Protein AF-0000000082580572 (afdb_homodimer)

Structure (mmCIF, N/CA/C/O backbone):
data_AF-0000000082580572-model_v1
#
loop_
_entity.id
_entity.type
_entity.pdbx_description
1 polymer 'DUF1203 domain-containing protein'
#
loop_
_atom_site.group_PDB
_atom_site.id
_atom_site.type_symbol
_atom_site.label_atom_id
_atom_site.label_alt_id
_atom_site.label_comp_id
_atom_site.label_asym_id
_atom_site.label_entity_id
_atom_site.label_seq_id
_atom_site.pdbx_PDB_ins_code
_atom_site.Cartn_x
_atom_site.Cartn_y
_atom_site.Cartn_z
_atom_site.occupancy
_atom_site.B_iso_or_equiv
_atom_site.auth_seq_id
_atom_site.auth_comp_id
_atom_site.auth_asym_id
_atom_site.auth_atom_id
_atom_site.pdbx_PDB_model_num
ATOM 1 N N . MET A 1 1 ? -25.906 -14.633 4.961 1 86.19 1 MET A N 1
ATOM 2 C CA . MET A 1 1 ? -25.609 -13.727 3.852 1 86.19 1 MET A CA 1
ATOM 3 C C . MET A 1 1 ? -24.547 -14.328 2.934 1 86.19 1 MET A C 1
ATOM 5 O O . MET A 1 1 ? -23.609 -14.984 3.4 1 86.19 1 MET A O 1
ATOM 9 N N . ASN A 1 2 ? -24.828 -14.391 1.613 1 96.12 2 ASN A N 1
ATOM 10 C CA . ASN A 1 2 ? -23.906 -14.938 0.618 1 96.12 2 ASN A CA 1
ATOM 11 C C . ASN A 1 2 ? -22.938 -13.891 0.109 1 96.12 2 ASN A C 1
ATOM 13 O O . ASN A 1 2 ? -23.266 -12.703 0.038 1 96.12 2 ASN A O 1
ATOM 17 N N . TYR A 1 3 ? -21.75 -14.32 -0.124 1 98.69 3 TYR A N 1
ATOM 18 C CA . TYR A 1 3 ? -20.734 -13.445 -0.694 1 98.69 3 TYR A CA 1
ATOM 19 C C . TYR A 1 3 ? -19.844 -14.203 -1.682 1 98.69 3 TYR A C 1
ATOM 21 O O . TYR A 1 3 ? -19.812 -15.43 -1.679 1 98.69 3 TYR A O 1
ATOM 29 N N . VAL A 1 4 ? -19.219 -13.477 -2.502 1 98.81 4 VAL A N 1
ATOM 30 C CA . VAL A 1 4 ? -18.281 -14.023 -3.486 1 98.81 4 VAL A CA 1
ATOM 31 C C . VAL A 1 4 ? -16.969 -13.242 -3.441 1 98.81 4 VAL A C 1
ATOM 33 O O . VAL A 1 4 ? -16.984 -12.008 -3.43 1 98.81 4 VAL A O 1
ATOM 36 N N . ILE A 1 5 ? -15.898 -13.922 -3.322 1 98.88 5 ILE A N 1
ATOM 37 C CA . ILE A 1 5 ? -14.555 -13.375 -3.473 1 98.88 5 ILE A CA 1
ATOM 38 C C . ILE A 1 5 ? -1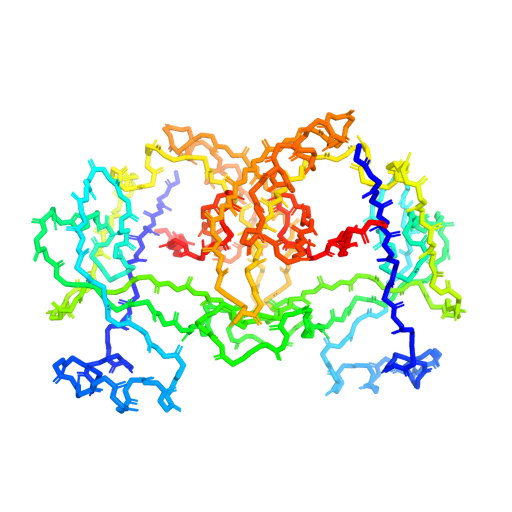3.977 -13.797 -4.824 1 98.88 5 ILE A C 1
ATOM 40 O O . ILE A 1 5 ? -13.938 -14.984 -5.148 1 98.88 5 ILE A O 1
ATOM 44 N N . GLN A 1 6 ? -13.484 -12.836 -5.57 1 98.44 6 GLN A N 1
ATOM 45 C CA . GLN A 1 6 ? -13.086 -13.141 -6.941 1 98.44 6 GLN A CA 1
ATOM 46 C C . GLN A 1 6 ? -11.703 -12.57 -7.25 1 98.44 6 GLN A C 1
ATOM 48 O O . GLN A 1 6 ? -11.375 -11.469 -6.812 1 98.44 6 GLN A O 1
ATOM 53 N N . GLY A 1 7 ? -10.93 -13.359 -8.016 1 98.69 7 GLY A N 1
ATOM 54 C CA . GLY A 1 7 ? -9.703 -12.859 -8.609 1 98.69 7 GLY A CA 1
ATOM 55 C C . GLY A 1 7 ? -9.938 -11.875 -9.734 1 98.69 7 GLY A C 1
ATOM 56 O O . GLY A 1 7 ? -11.062 -11.727 -10.211 1 98.69 7 GLY A O 1
ATOM 57 N N . ILE A 1 8 ? -8.859 -11.211 -10.164 1 98.62 8 ILE A N 1
ATOM 58 C CA . ILE A 1 8 ? -9 -10.195 -11.195 1 98.62 8 ILE A CA 1
ATOM 59 C C . ILE A 1 8 ? -8.859 -10.836 -12.578 1 98.62 8 ILE A C 1
ATOM 61 O O . ILE A 1 8 ? -8.297 -11.922 -12.703 1 98.62 8 ILE A O 1
ATOM 65 N N . ASP A 1 9 ? -9.469 -10.188 -13.57 1 98.25 9 ASP A N 1
ATOM 66 C CA . ASP A 1 9 ? -9.336 -10.57 -14.969 1 98.25 9 ASP A CA 1
ATOM 67 C C . ASP A 1 9 ? -7.891 -10.422 -15.445 1 98.25 9 ASP A C 1
ATOM 69 O O . ASP A 1 9 ? -7.309 -9.336 -15.352 1 98.25 9 ASP A O 1
ATOM 73 N N . PRO A 1 10 ? -7.316 -11.492 -15.953 1 98 10 PRO A N 1
ATOM 74 C CA . PRO A 1 10 ? -5.922 -11.43 -16.406 1 98 10 PRO A CA 1
ATOM 75 C C . PRO A 1 10 ? -5.762 -10.727 -17.75 1 98 10 PRO A C 1
ATOM 77 O O . PRO A 1 10 ? -4.637 -10.438 -18.156 1 98 10 PRO A O 1
ATOM 80 N N . ALA A 1 11 ? -6.746 -10.398 -18.422 1 98 11 ALA A N 1
ATOM 81 C CA . ALA A 1 11 ? -6.684 -9.898 -19.781 1 98 11 ALA A CA 1
ATOM 82 C C . ALA A 1 11 ? -5.73 -8.711 -19.891 1 98 11 ALA A C 1
ATOM 84 O O . ALA A 1 11 ? -4.895 -8.656 -20.797 1 98 11 ALA A O 1
ATOM 85 N N . PRO A 1 12 ? -5.746 -7.789 -18.969 1 97 12 PRO A N 1
ATOM 86 C CA . PRO A 1 12 ? -4.852 -6.637 -19.094 1 97 12 PRO A CA 1
ATOM 87 C C . PRO A 1 12 ? -3.381 -7.008 -18.922 1 97 12 PRO A C 1
ATOM 89 O O . PRO A 1 12 ? -2.498 -6.203 -19.234 1 97 12 PRO A O 1
ATOM 92 N N . PHE A 1 13 ? -3.074 -8.195 -18.469 1 97.5 13 PHE A N 1
ATOM 93 C CA . PHE A 1 13 ? -1.7 -8.531 -18.109 1 97.5 13 PHE A CA 1
ATOM 94 C C . PHE A 1 13 ? -1.109 -9.523 -19.109 1 97.5 13 PHE A C 1
ATOM 96 O O . PHE A 1 13 ? 0.104 -9.734 -19.125 1 97.5 13 PHE A O 1
ATOM 103 N N . ARG A 1 14 ? -1.946 -10.172 -19.875 1 97.12 14 ARG A N 1
ATOM 104 C CA . ARG A 1 14 ? -1.525 -11.273 -20.75 1 97.12 14 ARG A CA 1
ATOM 105 C C . ARG A 1 14 ? -0.365 -10.859 -21.641 1 97.12 14 ARG A C 1
ATOM 107 O O . ARG A 1 14 ? 0.55 -11.648 -21.891 1 97.12 14 ARG A O 1
ATOM 114 N N . HIS A 1 15 ? -0.394 -9.695 -22.141 1 97 15 HIS A N 1
ATOM 115 C CA . HIS A 1 15 ? 0.638 -9.234 -23.062 1 97 15 HIS A CA 1
ATOM 116 C C . HIS A 1 15 ? 1.987 -9.109 -22.359 1 97 15 HIS A C 1
ATOM 118 O O . HIS A 1 15 ? 3.023 -8.992 -23.016 1 97 15 HIS A O 1
ATOM 124 N N . LEU A 1 16 ? 2.021 -9.102 -21.062 1 98 16 LEU A N 1
ATOM 125 C CA . LEU A 1 16 ? 3.262 -8.992 -20.312 1 98 16 LEU A CA 1
ATOM 126 C C . LEU A 1 16 ? 3.885 -10.359 -20.078 1 98 16 LEU A C 1
ATOM 128 O O . LEU A 1 16 ? 5.059 -10.461 -19.703 1 98 16 LEU A O 1
ATOM 132 N N . TYR A 1 17 ? 3.084 -11.398 -20.172 1 97.88 17 TYR A N 1
ATOM 133 C CA . TYR A 1 17 ? 3.619 -12.742 -19.969 1 97.88 17 TYR A CA 1
ATOM 134 C C . TYR A 1 17 ? 4.746 -13.039 -20.953 1 97.88 17 TYR A C 1
ATOM 136 O O . TYR A 1 17 ? 4.566 -12.914 -22.172 1 97.88 17 TYR A O 1
ATOM 144 N N . GLY A 1 18 ? 5.859 -13.398 -20.328 1 97.44 18 GLY A N 1
ATOM 145 C CA . GLY A 1 18 ? 7 -13.773 -21.156 1 97.44 18 GLY A CA 1
ATOM 146 C C . GLY A 1 18 ? 7.672 -12.586 -21.828 1 97.44 18 GLY A C 1
ATOM 147 O O . GLY A 1 18 ? 8.617 -12.758 -22.594 1 97.44 18 GLY A O 1
ATOM 148 N N . ALA A 1 19 ? 7.246 -11.414 -21.594 1 97.94 19 ALA A N 1
ATOM 149 C CA . ALA A 1 19 ? 7.863 -10.234 -22.203 1 97.94 19 ALA A CA 1
ATOM 150 C C . ALA A 1 19 ? 9.297 -10.055 -21.703 1 97.94 19 ALA A C 1
ATOM 152 O O . ALA A 1 19 ? 9.625 -10.461 -20.578 1 97.94 19 ALA A O 1
ATOM 153 N N . PRO A 1 20 ? 10.164 -9.484 -22.5 1 97.56 20 PRO A N 1
ATOM 154 C CA . PRO A 1 20 ? 11.523 -9.195 -22.016 1 97.56 20 PRO A CA 1
ATOM 155 C C . PRO A 1 20 ? 11.539 -8.18 -20.875 1 97.56 20 PRO A C 1
ATOM 157 O O . PRO A 1 20 ? 10.625 -7.355 -20.766 1 97.56 20 PRO A O 1
ATOM 160 N N . ASP A 1 21 ? 12.547 -8.258 -20.125 1 96.06 21 ASP A N 1
ATOM 161 C CA . ASP A 1 21 ? 12.688 -7.406 -18.938 1 96.06 21 ASP A CA 1
ATOM 162 C C . ASP A 1 21 ? 12.617 -5.93 -19.328 1 96.06 21 ASP A C 1
ATOM 164 O O . ASP A 1 21 ? 12.039 -5.121 -18.594 1 96.06 21 ASP A O 1
ATOM 168 N N . ALA A 1 22 ? 13.172 -5.641 -20.438 1 96.56 22 ALA A N 1
ATOM 169 C CA . ALA A 1 22 ? 13.172 -4.246 -20.875 1 96.56 22 ALA A CA 1
ATOM 170 C C . ALA A 1 22 ? 11.75 -3.758 -21.141 1 96.56 22 ALA A C 1
ATOM 172 O O . ALA A 1 22 ? 11.414 -2.613 -20.828 1 96.56 22 ALA A O 1
ATOM 173 N N . ALA A 1 23 ? 11 -4.641 -21.75 1 97.19 23 ALA A N 1
ATOM 174 C CA . ALA A 1 23 ? 9.602 -4.309 -22.031 1 97.19 23 ALA A CA 1
ATOM 175 C C . ALA A 1 23 ? 8.812 -4.164 -20.734 1 97.19 23 ALA A C 1
ATOM 177 O O . ALA A 1 23 ? 7.938 -3.297 -20.625 1 97.19 23 ALA A O 1
ATOM 178 N N . LEU A 1 24 ? 9.109 -5.02 -19.797 1 97.75 24 LEU A N 1
ATOM 179 C CA . LEU A 1 24 ? 8.469 -4.922 -18.484 1 97.75 24 LEU A CA 1
ATOM 180 C C . LEU A 1 24 ? 8.844 -3.615 -17.797 1 97.75 24 LEU A C 1
ATOM 182 O O . LEU A 1 24 ? 7.977 -2.92 -17.266 1 97.75 24 LEU A O 1
ATOM 186 N N . ALA A 1 25 ? 10.086 -3.248 -17.812 1 94.88 25 ALA A N 1
ATOM 187 C CA . ALA A 1 25 ? 10.586 -2.031 -17.172 1 94.88 25 ALA A CA 1
ATOM 188 C C . ALA A 1 25 ? 9.898 -0.794 -17.75 1 94.88 25 ALA A C 1
ATOM 190 O O . ALA A 1 25 ? 9.602 0.154 -17.016 1 94.88 25 ALA A O 1
ATOM 191 N N . ALA A 1 26 ? 9.625 -0.873 -19.031 1 95.25 26 ALA A N 1
ATOM 192 C CA . ALA A 1 26 ? 8.977 0.247 -19.719 1 95.25 26 ALA A CA 1
ATOM 193 C C . ALA A 1 26 ? 7.57 0.472 -19.172 1 95.25 26 ALA A C 1
ATOM 195 O O . ALA A 1 26 ? 7.004 1.556 -19.328 1 95.25 26 ALA A O 1
ATOM 196 N N . ARG A 1 27 ? 7.027 -0.545 -18.547 1 95.5 27 ARG A N 1
ATOM 197 C CA . ARG A 1 27 ? 5.684 -0.473 -17.984 1 95.5 27 ARG A CA 1
ATOM 198 C C . ARG A 1 27 ? 5.73 -0.482 -16.453 1 95.5 27 ARG A C 1
ATOM 200 O O . ARG A 1 27 ? 4.715 -0.716 -15.797 1 95.5 27 ARG A O 1
ATOM 207 N N . HIS A 1 28 ? 6.973 -0.346 -15.891 1 94.56 28 HIS A N 1
ATOM 208 C CA . HIS A 1 28 ? 7.203 -0.321 -14.453 1 94.56 28 HIS A CA 1
ATOM 209 C C . HIS A 1 28 ? 6.785 -1.638 -13.805 1 94.56 28 HIS A C 1
ATOM 211 O O . HIS A 1 28 ? 6.199 -1.643 -12.719 1 94.56 28 HIS A O 1
ATOM 217 N N . ALA A 1 29 ? 6.945 -2.686 -14.547 1 97.94 29 ALA A N 1
ATOM 218 C CA . ALA A 1 29 ? 6.715 -4.035 -14.039 1 97.94 29 ALA A CA 1
ATOM 219 C C . ALA A 1 29 ? 8.031 -4.793 -13.867 1 97.94 29 ALA A C 1
ATOM 221 O O . ALA A 1 29 ? 9.016 -4.484 -14.539 1 97.94 29 ALA A O 1
ATOM 222 N N . VAL A 1 30 ? 8.078 -5.73 -12.898 1 98.06 30 VAL A N 1
ATOM 223 C CA . VAL A 1 30 ? 9.258 -6.531 -12.586 1 98.06 30 VAL A CA 1
ATOM 224 C C . VAL A 1 30 ? 8.891 -8.008 -12.547 1 98.06 30 VAL A C 1
ATOM 226 O O . VAL A 1 30 ? 7.867 -8.391 -11.969 1 98.06 30 VAL A O 1
ATOM 229 N N . ARG A 1 31 ? 9.641 -8.797 -13.305 1 98.44 31 ARG A N 1
ATOM 230 C CA . ARG A 1 31 ? 9.523 -10.242 -13.148 1 98.44 31 ARG A CA 1
ATOM 231 C C . ARG A 1 31 ? 10.336 -10.734 -11.961 1 98.44 31 ARG A C 1
ATOM 233 O O . ARG A 1 31 ? 11.477 -10.305 -11.766 1 98.44 31 ARG A O 1
ATOM 240 N N . MET A 1 32 ? 9.75 -11.586 -11.195 1 98.19 32 MET A N 1
ATOM 241 C CA . MET A 1 32 ? 10.422 -12.164 -10.031 1 98.19 32 MET A CA 1
ATOM 242 C C . MET A 1 32 ? 10.289 -13.68 -10.031 1 98.19 32 MET A C 1
ATOM 244 O O . MET A 1 32 ? 9.234 -14.219 -10.383 1 98.19 32 MET A O 1
ATOM 248 N N . THR A 1 33 ? 11.305 -14.359 -9.641 1 98.25 33 THR A N 1
ATOM 249 C CA . THR A 1 33 ? 11.219 -15.773 -9.312 1 98.25 33 THR A CA 1
ATOM 250 C C . THR A 1 33 ? 10.891 -15.969 -7.836 1 98.25 33 THR A C 1
ATOM 252 O O . THR A 1 33 ? 11.578 -15.422 -6.965 1 98.25 33 THR A O 1
ATOM 255 N N . VAL A 1 34 ? 9.977 -16.625 -7.566 1 98.44 34 VAL A N 1
ATOM 256 C CA . VAL A 1 34 ? 9.492 -16.828 -6.203 1 98.44 34 VAL A CA 1
ATOM 257 C C . VAL A 1 34 ? 10.5 -17.672 -5.418 1 98.44 34 VAL A C 1
ATOM 259 O O . VAL A 1 34 ? 10.875 -18.766 -5.848 1 98.44 34 VAL A O 1
ATOM 262 N N . ALA A 1 35 ? 10.844 -17.188 -4.25 1 97.69 35 ALA A N 1
ATOM 263 C CA . ALA A 1 35 ? 11.844 -17.859 -3.428 1 97.69 35 ALA A CA 1
ATOM 264 C C . ALA A 1 35 ? 11.18 -18.719 -2.35 1 97.69 35 ALA A C 1
ATOM 266 O O . ALA A 1 35 ? 11.727 -19.75 -1.945 1 97.69 35 ALA A O 1
ATOM 267 N N . LYS A 1 36 ? 10.047 -18.281 -1.907 1 97.69 36 LYS A N 1
ATOM 268 C CA . LYS A 1 36 ? 9.383 -18.969 -0.8 1 97.69 36 LYS A CA 1
ATOM 269 C C . LYS A 1 36 ? 7.867 -18.797 -0.875 1 97.69 36 LYS A C 1
ATOM 271 O O . LYS A 1 36 ? 7.375 -17.859 -1.508 1 97.69 36 LYS A O 1
ATOM 276 N N . LYS A 1 37 ? 7.207 -19.703 -0.281 1 97.75 37 LYS A N 1
ATOM 277 C CA . LYS A 1 37 ? 5.754 -19.688 -0.124 1 97.75 37 LYS A CA 1
ATOM 278 C C . LYS A 1 37 ? 5.359 -19.75 1.349 1 97.75 37 LYS A C 1
ATOM 280 O O . LYS A 1 37 ? 5.863 -20.594 2.096 1 97.75 37 LYS A O 1
ATOM 285 N N . PRO A 1 38 ? 4.488 -18.938 1.822 1 97.94 38 PRO A N 1
ATOM 286 C CA . PRO A 1 38 ? 3.824 -17.844 1.104 1 97.94 38 PRO A CA 1
ATOM 287 C C . PRO A 1 38 ? 4.738 -16.641 0.879 1 97.94 38 PRO A C 1
ATOM 289 O O . PRO A 1 38 ? 5.793 -16.547 1.511 1 97.94 38 PRO A O 1
ATOM 292 N N . GLY A 1 39 ? 4.363 -15.781 -0.083 1 97.19 39 GLY A N 1
ATOM 293 C CA . GLY A 1 39 ? 5.152 -14.578 -0.261 1 97.19 39 GLY A CA 1
ATOM 294 C C . GLY A 1 39 ? 4.84 -13.844 -1.553 1 97.19 39 GLY A C 1
ATOM 295 O O . GLY A 1 39 ? 5.168 -12.664 -1.699 1 97.19 39 GLY A O 1
ATOM 296 N N . ALA A 1 40 ? 4.254 -14.484 -2.514 1 98.12 40 ALA A N 1
ATOM 297 C CA . ALA A 1 40 ? 3.9 -13.906 -3.809 1 98.12 40 ALA A CA 1
ATOM 298 C C . ALA A 1 40 ? 2.455 -14.234 -4.176 1 98.12 40 ALA A C 1
ATOM 300 O O . ALA A 1 40 ? 2.201 -15.102 -5.016 1 98.12 40 ALA A O 1
ATOM 301 N N . PRO A 1 41 ? 1.545 -13.562 -3.566 1 98.75 41 PRO A N 1
ATOM 302 C CA . PRO A 1 41 ? 0.122 -13.852 -3.766 1 98.75 41 PRO A CA 1
ATOM 303 C C . PRO A 1 41 ? -0.397 -13.344 -5.109 1 98.75 41 PRO A C 1
ATOM 305 O O . PRO A 1 41 ? -0.493 -12.133 -5.324 1 98.75 41 PRO A O 1
ATOM 308 N N . CYS A 1 42 ? -0.812 -14.305 -5.961 1 98.88 42 CYS A N 1
ATOM 309 C CA . CYS A 1 42 ? -1.359 -13.977 -7.273 1 98.88 42 CYS A CA 1
ATOM 310 C C . CYS A 1 42 ? -2.779 -13.438 -7.152 1 98.88 42 CYS A C 1
ATOM 312 O O . CYS A 1 42 ? -3.619 -14.031 -6.477 1 98.88 42 CYS A O 1
ATOM 314 N N . ARG A 1 43 ? -3.088 -12.367 -7.859 1 98.81 43 ARG A N 1
ATOM 315 C CA . ARG A 1 43 ? -4.398 -11.734 -7.734 1 98.81 43 ARG A CA 1
ATOM 316 C C . ARG A 1 43 ? -5.391 -12.336 -8.719 1 98.81 43 ARG A C 1
ATOM 318 O O . ARG A 1 43 ? -6.598 -12.109 -8.609 1 98.81 43 ARG A O 1
ATOM 325 N N . VAL A 1 44 ? -4.93 -13.141 -9.695 1 98.88 44 VAL A N 1
ATOM 326 C CA . VAL A 1 44 ? -5.832 -13.828 -10.609 1 98.88 44 VAL A CA 1
ATOM 327 C C . VAL A 1 44 ? -6.328 -15.125 -9.969 1 98.88 44 VAL A C 1
ATOM 329 O O . VAL A 1 44 ? -7.535 -15.375 -9.906 1 98.88 44 VAL A O 1
ATOM 332 N N . THR A 1 45 ? -5.492 -15.914 -9.391 1 98.81 45 THR A N 1
ATOM 333 C CA . THR A 1 45 ? -5.84 -17.25 -8.906 1 98.81 45 THR A CA 1
ATOM 334 C C . THR A 1 45 ? -6.16 -17.219 -7.418 1 98.81 45 THR A C 1
ATOM 336 O O . THR A 1 45 ? -6.691 -18.188 -6.871 1 98.81 45 THR A O 1
ATOM 339 N N . LEU A 1 46 ? -5.773 -16.156 -6.742 1 98.75 46 LEU A N 1
ATOM 340 C CA . LEU A 1 46 ? -5.918 -16 -5.301 1 98.75 46 LEU A CA 1
ATOM 341 C C . LEU A 1 46 ? -5.223 -17.141 -4.559 1 98.75 46 LEU A C 1
ATOM 343 O O . LEU A 1 46 ? -5.762 -17.688 -3.59 1 98.75 46 LEU A O 1
ATOM 347 N N . ALA A 1 47 ? -4.066 -17.438 -5.012 1 98.56 47 ALA A N 1
ATOM 348 C CA . ALA A 1 47 ? -3.145 -18.391 -4.398 1 98.56 47 ALA A CA 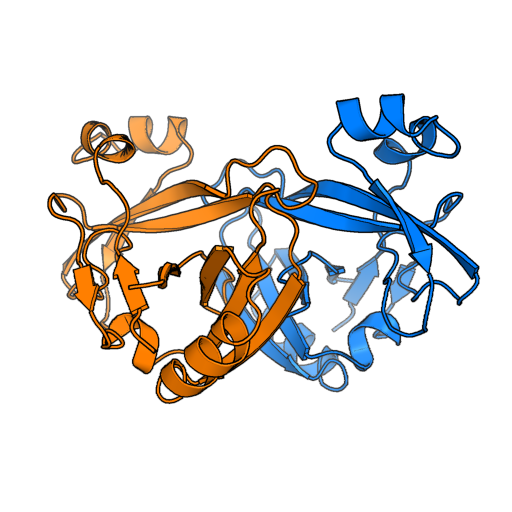1
ATOM 349 C C . ALA A 1 47 ? -1.713 -17.875 -4.426 1 98.56 47 ALA A C 1
ATOM 351 O O . ALA A 1 47 ? -1.326 -17.156 -5.355 1 98.56 47 ALA A O 1
ATOM 352 N N . ASP A 1 48 ? -0.957 -18.219 -3.414 1 98.75 48 ASP A N 1
ATOM 353 C CA . ASP A 1 48 ? 0.472 -17.922 -3.451 1 98.75 48 ASP A CA 1
ATOM 354 C C . ASP A 1 48 ? 1.186 -18.766 -4.496 1 98.75 48 ASP A C 1
ATOM 356 O O . ASP A 1 48 ? 0.932 -19.969 -4.602 1 98.75 48 ASP A O 1
ATOM 360 N N . ALA A 1 49 ? 2.045 -18.125 -5.215 1 98.56 49 ALA A N 1
ATOM 361 C CA . ALA A 1 49 ? 2.875 -18.844 -6.176 1 98.56 49 ALA A CA 1
ATOM 362 C C . ALA A 1 49 ? 3.857 -19.766 -5.469 1 98.56 49 ALA A C 1
ATOM 364 O O . ALA A 1 49 ? 4.238 -19.531 -4.32 1 98.56 49 ALA A O 1
ATOM 365 N N . GLU A 1 50 ? 4.246 -20.766 -6.066 1 98.25 50 GLU A N 1
ATOM 366 C CA . GLU A 1 50 ? 5.207 -21.75 -5.559 1 98.25 50 GLU A CA 1
ATOM 367 C C . GLU A 1 50 ? 6.641 -21.266 -5.781 1 98.25 50 GLU A C 1
ATOM 369 O O . GLU A 1 50 ? 6.922 -20.562 -6.746 1 98.25 50 GLU A O 1
ATOM 374 N N . PRO A 1 51 ? 7.469 -21.766 -4.84 1 98.44 51 PRO A N 1
ATOM 375 C CA . PRO A 1 51 ? 8.875 -21.484 -5.125 1 98.44 51 PRO A CA 1
ATOM 376 C C . PRO A 1 51 ? 9.297 -21.953 -6.516 1 98.44 51 PRO A C 1
ATOM 378 O O . PRO A 1 51 ? 8.906 -23.031 -6.953 1 98.44 51 PRO A O 1
ATOM 381 N N . GLY A 1 52 ? 10.062 -21.062 -7.23 1 98.31 52 GLY A N 1
ATOM 382 C CA . GLY A 1 52 ? 10.5 -21.391 -8.578 1 98.31 52 GLY A CA 1
ATOM 383 C C . GLY A 1 52 ? 9.602 -20.812 -9.656 1 98.31 52 GLY A C 1
ATOM 384 O O . GLY A 1 52 ? 10.039 -20.625 -10.797 1 98.31 52 GLY A O 1
ATOM 385 N N . GLU A 1 53 ? 8.367 -20.547 -9.344 1 98.38 53 GLU A N 1
ATOM 386 C CA . GLU A 1 53 ? 7.477 -19.891 -10.297 1 98.38 53 GLU A CA 1
ATOM 387 C C . GLU A 1 53 ? 7.863 -18.438 -10.508 1 98.38 53 GLU A C 1
ATOM 389 O O . GLU A 1 53 ? 8.641 -17.875 -9.734 1 98.38 53 GLU A O 1
ATOM 394 N N . THR A 1 54 ? 7.336 -18.016 -11.602 1 98.12 54 THR A N 1
ATOM 395 C CA . THR A 1 54 ? 7.551 -16.609 -1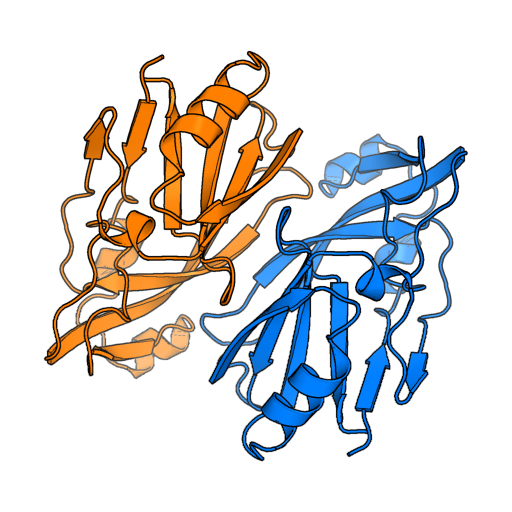1.93 1 98.12 54 THR A CA 1
ATOM 396 C C . THR A 1 54 ? 6.277 -15.805 -11.711 1 98.12 54 THR A C 1
ATOM 398 O O . THR A 1 54 ? 5.184 -16.25 -12.07 1 98.12 54 THR A O 1
ATOM 401 N N . VAL A 1 55 ? 6.508 -14.641 -11.109 1 98.81 55 VAL A N 1
ATOM 402 C CA . VAL A 1 55 ? 5.418 -13.688 -10.945 1 98.81 55 VAL A CA 1
ATOM 403 C C . VAL A 1 55 ? 5.84 -12.32 -11.492 1 98.81 55 VAL A C 1
ATOM 405 O O . VAL A 1 55 ? 7.035 -12.023 -11.586 1 98.81 55 VAL A O 1
ATOM 408 N N . LEU A 1 56 ? 4.855 -11.625 -11.977 1 98.75 56 LEU A N 1
ATOM 409 C CA . LEU A 1 56 ? 5.023 -10.219 -12.32 1 98.75 56 LEU A CA 1
ATOM 410 C C . LEU A 1 56 ? 4.555 -9.32 -11.18 1 98.75 56 LEU A C 1
ATOM 412 O O . LEU A 1 56 ? 3.439 -9.484 -10.68 1 98.75 56 LEU A O 1
ATOM 416 N N . LEU A 1 57 ? 5.406 -8.578 -10.695 1 98.75 57 LEU A N 1
ATOM 417 C CA . LEU A 1 57 ? 5.059 -7.441 -9.844 1 98.75 57 LEU A CA 1
ATOM 418 C C . LEU A 1 57 ? 4.777 -6.203 -10.688 1 98.75 57 LEU A C 1
ATOM 420 O O . LEU A 1 57 ? 5.664 -5.703 -11.383 1 98.75 57 LEU A O 1
ATOM 424 N N . LEU A 1 58 ? 3.57 -5.688 -10.672 1 98.62 58 LEU A N 1
ATOM 425 C CA . LEU A 1 58 ? 3.176 -4.605 -11.562 1 98.62 58 LEU A CA 1
ATOM 426 C C . LEU A 1 58 ? 2.16 -3.686 -10.898 1 98.62 58 LEU A C 1
ATOM 428 O O . LEU A 1 58 ? 1.62 -4.016 -9.836 1 98.62 58 LEU A O 1
ATOM 432 N N . ASN A 1 59 ? 2.021 -2.562 -11.438 1 98 59 ASN A N 1
ATOM 433 C CA . ASN A 1 59 ? 1.058 -1.588 -10.938 1 98 59 ASN A CA 1
ATOM 434 C C . ASN A 1 59 ? -0.335 -1.837 -11.508 1 98 59 ASN A C 1
ATOM 436 O O . ASN A 1 59 ? -0.481 -2.113 -12.703 1 98 59 ASN A O 1
ATOM 440 N N . HIS A 1 60 ? -1.396 -1.742 -10.727 1 98.06 60 HIS A N 1
ATOM 441 C CA . HIS A 1 60 ? -2.77 -2.049 -11.109 1 98.06 60 HIS A CA 1
ATOM 442 C C . HIS A 1 60 ? -3.75 -1.06 -10.484 1 98.06 60 HIS A C 1
ATOM 444 O O . HIS A 1 60 ? -3.748 -0.86 -9.266 1 98.06 60 HIS A O 1
ATOM 450 N N . ALA A 1 61 ? -4.562 -0.445 -11.414 1 97.75 61 ALA A N 1
ATOM 451 C CA . ALA A 1 61 ? -5.664 0.384 -10.93 1 97.75 61 ALA A CA 1
ATOM 452 C C . ALA A 1 61 ? -6.805 -0.478 -10.398 1 97.75 61 ALA A C 1
ATOM 454 O O . ALA A 1 61 ? -7.793 -0.711 -11.102 1 97.75 61 ALA A O 1
ATOM 455 N N . HIS A 1 62 ? -6.75 -0.799 -9.078 1 98.12 62 HIS A N 1
ATOM 456 C CA . HIS A 1 62 ? -7.695 -1.758 -8.523 1 98.12 62 HIS A CA 1
ATOM 457 C C . HIS A 1 62 ? -9.008 -1.078 -8.141 1 98.12 62 HIS A C 1
ATOM 459 O O . HIS A 1 62 ? -10.016 -1.749 -7.926 1 98.12 62 HIS A O 1
ATOM 465 N N . LEU A 1 63 ? -9.031 0.208 -8.031 1 98.19 63 LEU A N 1
ATOM 466 C CA . LEU A 1 63 ? -10.242 0.975 -7.746 1 98.19 63 LEU A CA 1
ATOM 467 C C . LEU A 1 63 ? -10.367 2.164 -8.695 1 98.19 63 LEU A C 1
ATOM 469 O O . LEU A 1 63 ? -10.164 3.311 -8.289 1 98.19 63 LEU A O 1
ATOM 473 N N . PRO A 1 64 ? -10.742 1.927 -9.969 1 97.12 64 PRO A N 1
ATOM 474 C CA . PRO A 1 64 ? -10.812 2.969 -11 1 97.12 64 PRO A CA 1
ATOM 475 C C . PRO A 1 64 ? -12.117 3.754 -10.961 1 97.12 64 PRO A C 1
ATOM 477 O O . PRO A 1 64 ? -12.805 3.863 -11.977 1 97.12 64 PRO A O 1
ATOM 480 N N . VAL A 1 65 ? -12.477 4.387 -9.828 1 97.25 65 VAL A N 1
ATOM 481 C CA . VAL A 1 65 ? -13.727 5.109 -9.609 1 97.25 65 VAL A CA 1
ATOM 482 C C . VAL A 1 65 ? -13.492 6.609 -9.781 1 97.25 65 VAL A C 1
ATOM 484 O O . VAL A 1 65 ? -12.352 7.07 -9.758 1 97.25 65 VAL A O 1
ATOM 487 N N . ALA A 1 66 ? -14.562 7.301 -9.984 1 95.69 66 ALA A N 1
ATOM 488 C CA . ALA A 1 66 ? -14.516 8.758 -10.047 1 95.69 66 ALA A CA 1
ATOM 489 C C . ALA A 1 66 ? -14.781 9.367 -8.672 1 95.69 66 ALA A C 1
ATOM 491 O O . ALA A 1 66 ? -15.727 10.141 -8.5 1 95.69 66 ALA A O 1
ATOM 492 N N . SER A 1 67 ? -14.102 9.023 -7.684 1 97.94 67 SER A N 1
ATOM 493 C CA . SER A 1 67 ? -14.148 9.5 -6.309 1 97.94 67 SER A CA 1
ATOM 494 C C . SER A 1 67 ? -12.75 9.734 -5.754 1 97.94 67 SER A C 1
ATOM 496 O O . SER A 1 67 ? -11.758 9.344 -6.375 1 97.94 67 SER A O 1
ATOM 498 N N . PRO A 1 68 ? -12.656 10.414 -4.531 1 98.31 68 PRO A N 1
ATOM 499 C CA . PRO A 1 68 ? -11.336 10.625 -3.938 1 98.31 68 PRO A CA 1
ATOM 500 C C . PRO A 1 68 ? -10.586 9.32 -3.686 1 98.31 68 PRO A C 1
ATOM 502 O O . PRO A 1 68 ? -9.367 9.328 -3.496 1 98.31 68 PRO A O 1
ATOM 505 N N . TYR A 1 69 ? -11.242 8.227 -3.734 1 98.69 69 TYR A N 1
ATOM 506 C CA . TYR A 1 69 ? -10.664 6.969 -3.268 1 98.69 69 TYR A CA 1
ATOM 507 C C . TYR A 1 69 ? -10.047 6.191 -4.422 1 98.69 69 TYR A C 1
ATOM 509 O O . TYR A 1 69 ? -9.539 5.082 -4.23 1 98.69 69 TYR A O 1
ATOM 517 N N . ARG A 1 70 ? -10.125 6.762 -5.695 1 98.25 70 ARG A N 1
ATOM 518 C CA . ARG A 1 70 ? -9.438 6.105 -6.801 1 98.25 70 ARG A CA 1
ATOM 519 C C . ARG A 1 70 ? -8.023 5.703 -6.402 1 98.25 70 ARG A C 1
ATOM 521 O O . ARG A 1 70 ? -7.328 6.453 -5.715 1 98.25 70 ARG A O 1
ATOM 528 N N . SER A 1 71 ? -7.594 4.469 -6.836 1 98.38 71 SER A N 1
ATOM 529 C CA . SER A 1 71 ? -6.324 3.986 -6.301 1 98.38 71 SER A CA 1
ATOM 530 C C . SER A 1 71 ? -5.699 2.941 -7.219 1 98.38 71 SER A C 1
ATOM 532 O O . SER A 1 71 ? -6.41 2.201 -7.902 1 98.38 71 SER A O 1
ATOM 534 N N . ALA A 1 72 ? -4.375 2.982 -7.266 1 98.25 72 ALA A N 1
ATOM 535 C CA . ALA A 1 72 ? -3.527 1.98 -7.906 1 98.25 72 ALA A CA 1
ATOM 536 C C . ALA A 1 72 ? -2.338 1.622 -7.02 1 98.25 72 ALA A C 1
ATOM 538 O O . ALA A 1 72 ? -1.882 2.443 -6.219 1 98.25 72 ALA A O 1
ATOM 539 N N . HIS A 1 73 ? -1.898 0.437 -7.094 1 98.44 73 HIS A N 1
ATOM 540 C CA . HIS A 1 73 ? -0.78 -0.064 -6.305 1 98.44 73 HIS A CA 1
ATOM 541 C C . HIS A 1 73 ? -0.243 -1.372 -6.879 1 98.44 73 HIS A C 1
ATOM 543 O O . HIS A 1 73 ? -0.769 -1.882 -7.867 1 98.44 73 HIS A O 1
ATOM 549 N N . ALA A 1 74 ? 0.817 -1.893 -6.293 1 98.75 74 ALA A N 1
ATOM 550 C CA . ALA A 1 74 ? 1.498 -3.094 -6.773 1 98.75 74 ALA A CA 1
ATOM 551 C C . ALA A 1 74 ? 0.683 -4.344 -6.461 1 98.75 74 ALA A C 1
ATOM 553 O O . ALA A 1 74 ? 0.094 -4.461 -5.383 1 98.75 74 ALA A O 1
ATOM 554 N N . ILE A 1 75 ? 0.671 -5.23 -7.398 1 98.81 75 ILE A N 1
ATOM 555 C CA . ILE A 1 75 ? 0.152 -6.578 -7.188 1 98.81 75 ILE A CA 1
ATOM 556 C C . ILE A 1 75 ? 1.085 -7.598 -7.836 1 98.81 75 ILE A C 1
ATOM 558 O O . ILE A 1 75 ? 1.895 -7.246 -8.695 1 98.81 75 ILE A O 1
ATOM 562 N N . PHE A 1 76 ? 0.925 -8.812 -7.406 1 98.81 76 PHE A N 1
ATOM 563 C CA . PHE A 1 76 ? 1.533 -9.953 -8.086 1 98.81 76 PHE A CA 1
ATOM 564 C C . PHE A 1 76 ? 0.52 -10.648 -8.984 1 98.81 76 PHE A C 1
ATOM 566 O O . PHE A 1 76 ? -0.63 -10.852 -8.594 1 98.81 76 PHE A O 1
ATOM 573 N N . VAL A 1 77 ? 1.01 -10.938 -10.125 1 98.81 77 VAL A N 1
ATOM 574 C CA . VAL A 1 77 ? 0.308 -11.836 -11.039 1 98.81 77 VAL A CA 1
ATOM 575 C C . VAL A 1 77 ? 1.234 -12.969 -11.453 1 98.81 77 VAL A C 1
ATOM 577 O O . VAL A 1 77 ? 2.332 -12.734 -11.961 1 98.81 77 VAL A O 1
ATOM 580 N N . ARG A 1 78 ? 0.728 -14.18 -11.141 1 98.44 78 ARG A N 1
ATOM 581 C CA . ARG A 1 78 ? 1.455 -15.336 -11.648 1 98.44 78 ARG A CA 1
ATOM 582 C C . ARG A 1 78 ? 1.535 -15.32 -13.164 1 98.44 78 ARG A C 1
ATOM 584 O O . ARG A 1 78 ? 0.523 -15.141 -13.844 1 98.44 78 ARG A O 1
ATOM 591 N N . GLU A 1 79 ? 2.73 -15.398 -13.664 1 97.5 79 GLU A N 1
ATOM 592 C CA . GLU A 1 79 ? 2.846 -15.43 -15.117 1 97.5 79 GLU A CA 1
ATOM 593 C C . GLU A 1 79 ? 2.141 -16.656 -15.703 1 97.5 79 GLU A C 1
ATOM 595 O O . GLU A 1 79 ? 2.391 -17.781 -15.281 1 97.5 79 GLU A O 1
ATOM 600 N N . GLY A 1 80 ? 1.176 -16.391 -16.625 1 97.06 80 GLY A N 1
ATOM 601 C CA . GLY A 1 80 ? 0.427 -17.469 -17.25 1 97.06 80 GLY A CA 1
ATOM 602 C C . GLY A 1 80 ? -0.938 -17.688 -16.625 1 97.06 80 GLY A C 1
ATOM 603 O O . GLY A 1 80 ? -1.715 -18.531 -17.109 1 97.06 80 GLY A O 1
ATOM 604 N N . ALA A 1 81 ? -1.169 -17.016 -15.578 1 98.25 81 ALA A N 1
ATOM 605 C CA . ALA A 1 81 ? -2.498 -17.141 -14.984 1 98.25 81 ALA A CA 1
ATOM 606 C C . ALA A 1 81 ? -3.58 -16.703 -15.961 1 98.25 81 ALA A C 1
ATOM 608 O O . ALA A 1 81 ? -3.492 -15.625 -16.547 1 98.25 81 ALA A O 1
ATOM 609 N N . GLU A 1 82 ? -4.652 -17.531 -16.062 1 97.62 82 GLU A N 1
ATOM 610 C CA . GLU A 1 82 ? -5.641 -17.25 -17.094 1 97.62 82 GLU A CA 1
ATOM 611 C C . GLU A 1 82 ? -7.051 -17.234 -16.516 1 97.62 82 GLU A C 1
ATOM 613 O O . GLU A 1 82 ? -7.961 -16.641 -17.109 1 97.62 82 GLU A O 1
ATOM 618 N N . VAL A 1 83 ? -7.23 -17.953 -15.484 1 97.88 83 VAL A N 1
ATOM 619 C CA . VAL A 1 83 ? -8.586 -18.125 -14.977 1 97.88 83 VAL A CA 1
ATOM 620 C C . VAL A 1 83 ? -8.711 -17.453 -13.609 1 97.88 83 VAL A C 1
ATOM 622 O O . VAL A 1 83 ? -8.086 -17.875 -12.641 1 97.88 83 VAL A O 1
ATOM 625 N N . PRO A 1 84 ? -9.516 -16.453 -13.531 1 98.62 84 PRO A N 1
ATOM 626 C CA . PRO A 1 84 ? -9.742 -15.852 -12.219 1 98.62 84 PRO A CA 1
ATOM 627 C C . PRO A 1 84 ? -10.422 -16.797 -11.242 1 98.62 84 PRO A C 1
ATOM 629 O O . PRO A 1 84 ? -11.383 -17.484 -11.609 1 98.62 84 PRO A O 1
ATOM 632 N N . ALA A 1 85 ? -9.93 -16.875 -10.016 1 98.75 85 ALA A N 1
ATOM 633 C CA . ALA A 1 85 ? -10.555 -17.688 -8.969 1 98.75 85 ALA A CA 1
ATOM 634 C C . ALA A 1 85 ? -11.898 -17.094 -8.547 1 98.75 85 ALA A C 1
ATOM 636 O O . ALA A 1 85 ? -12.125 -15.891 -8.703 1 98.75 85 ALA A O 1
ATOM 637 N N . ARG A 1 86 ? -12.711 -17.938 -8.102 1 98.44 86 ARG A N 1
ATOM 638 C CA . ARG A 1 86 ? -14.016 -17.578 -7.566 1 98.44 86 ARG A CA 1
ATOM 639 C C . ARG A 1 86 ? -14.352 -18.406 -6.332 1 98.44 86 ARG A C 1
ATOM 641 O O . ARG A 1 86 ? -14.422 -19.641 -6.41 1 98.44 86 ARG A O 1
ATOM 648 N N . PHE A 1 87 ? -14.555 -17.766 -5.207 1 98.69 87 PHE A N 1
ATOM 649 C CA . PHE A 1 87 ? -14.93 -18.406 -3.955 1 98.69 87 PHE A CA 1
ATOM 650 C C . PHE A 1 87 ? -16.297 -17.906 -3.479 1 98.69 87 PHE A C 1
ATOM 652 O O . PHE A 1 87 ? -16.484 -16.703 -3.291 1 98.69 87 PHE A O 1
ATOM 659 N N . GLU A 1 88 ? -17.156 -18.828 -3.33 1 98.44 88 GLU A N 1
ATOM 660 C CA . GLU A 1 88 ? -18.469 -18.516 -2.771 1 98.44 88 GLU A CA 1
ATOM 661 C C . GLU A 1 88 ? -18.547 -18.922 -1.304 1 98.44 88 GLU A C 1
ATOM 663 O O . GLU A 1 88 ? -18.391 -20.109 -0.97 1 98.44 88 GLU A O 1
ATOM 668 N N . ASN A 1 89 ? -18.781 -17.953 -0.5 1 98.44 89 ASN A N 1
ATOM 669 C CA . ASN A 1 89 ? -18.906 -18.156 0.939 1 98.44 89 ASN A CA 1
ATOM 670 C C . ASN A 1 89 ? -17.703 -18.922 1.497 1 98.44 89 ASN A C 1
ATOM 672 O O . ASN A 1 89 ? -17.859 -19.844 2.303 1 98.44 89 ASN A O 1
ATOM 676 N N . ALA A 1 90 ? -16.609 -18.594 1.007 1 98.44 90 ALA A N 1
ATOM 677 C CA . ALA A 1 90 ? -15.352 -19.188 1.471 1 98.44 90 ALA A CA 1
ATOM 678 C C . ALA A 1 90 ? -14.203 -18.188 1.314 1 98.44 90 ALA A C 1
ATOM 680 O O . ALA A 1 90 ? -14.125 -17.484 0.31 1 98.44 90 ALA A O 1
ATOM 681 N N . VAL A 1 91 ? -13.383 -18.156 2.287 1 98.75 91 VAL A N 1
ATOM 682 C CA . VAL A 1 91 ? -12.188 -17.328 2.26 1 98.75 91 VAL A CA 1
ATOM 683 C C . VAL A 1 91 ? -11.008 -18.141 1.74 1 98.75 91 VAL A C 1
ATOM 685 O O . VAL A 1 91 ? -10.641 -19.172 2.326 1 98.75 91 VAL A O 1
ATOM 688 N N . PRO A 1 92 ? -10.367 -17.734 0.675 1 98.69 92 PRO A N 1
ATOM 689 C CA . PRO A 1 92 ? -9.195 -18.469 0.213 1 98.69 92 PRO A CA 1
ATOM 690 C C . PRO A 1 92 ? -8.055 -18.453 1.229 1 98.69 92 PRO A C 1
ATOM 692 O O . PRO A 1 92 ? -7.91 -17.484 1.988 1 98.69 92 PRO A O 1
ATOM 695 N N . GLU A 1 93 ? -7.254 -19.453 1.166 1 98.5 93 GLU A N 1
ATOM 696 C CA . GLU A 1 93 ? -6.117 -19.578 2.07 1 98.5 93 GLU A CA 1
ATOM 697 C C . GLU A 1 93 ? -5.184 -18.375 1.965 1 98.5 93 GLU A C 1
ATOM 699 O O . GLU A 1 93 ? -4.621 -17.938 2.967 1 98.5 93 GLU A O 1
ATOM 704 N N . GLN A 1 94 ? -4.973 -17.922 0.76 1 98.5 94 GLN A N 1
ATOM 705 C CA . GLN A 1 94 ? -4.09 -16.781 0.518 1 98.5 94 GLN A CA 1
ATOM 706 C C . GLN A 1 94 ? -4.469 -15.594 1.395 1 98.5 94 GLN A C 1
ATOM 708 O O . GLN A 1 94 ? -3.6 -14.852 1.858 1 98.5 94 GLN A O 1
ATOM 713 N N . LEU A 1 95 ? -5.777 -15.375 1.614 1 98.81 95 LEU A N 1
ATOM 714 C CA . LEU A 1 95 ? -6.246 -14.289 2.475 1 98.81 95 LEU A CA 1
ATOM 715 C C . LEU A 1 95 ? -6.23 -14.719 3.939 1 98.81 95 LEU A C 1
ATOM 717 O O . LEU A 1 95 ? -5.84 -13.938 4.812 1 98.81 95 LEU A O 1
ATOM 721 N N . ALA A 1 96 ? -6.543 -15.961 4.246 1 98.81 96 ALA A N 1
ATOM 722 C CA . ALA A 1 96 ? -6.77 -16.453 5.602 1 98.81 96 ALA A CA 1
ATOM 723 C C . ALA A 1 96 ? -5.496 -16.359 6.438 1 98.81 96 ALA A C 1
ATOM 725 O O . ALA A 1 96 ? -5.562 -16.219 7.66 1 98.81 96 ALA A O 1
ATOM 726 N N . ILE A 1 97 ? -4.355 -16.375 5.852 1 98.69 97 ILE A N 1
ATOM 727 C CA . ILE A 1 97 ? -3.109 -16.516 6.598 1 98.69 97 ILE A CA 1
ATOM 728 C C . ILE A 1 97 ? -2.479 -15.133 6.789 1 98.69 97 ILE A C 1
ATOM 730 O O . ILE A 1 97 ? -1.343 -15.023 7.258 1 98.69 97 ILE A O 1
ATOM 734 N N . ARG A 1 98 ? -3.146 -14.125 6.438 1 98.69 98 ARG A N 1
ATOM 735 C CA . ARG A 1 98 ? -2.561 -12.789 6.449 1 98.69 98 ARG A CA 1
ATOM 736 C C . ARG A 1 98 ? -3.396 -11.828 7.289 1 98.69 98 ARG A C 1
ATOM 738 O O . ARG A 1 98 ? -4.574 -12.094 7.555 1 98.69 98 ARG A O 1
ATOM 745 N N . LEU A 1 99 ? -2.734 -10.727 7.793 1 98.88 99 LEU A N 1
ATOM 746 C CA . LEU A 1 99 ? -3.447 -9.57 8.328 1 98.88 99 LEU A CA 1
ATOM 747 C C . LEU A 1 99 ? -4.008 -8.703 7.203 1 98.88 99 LEU A C 1
ATOM 749 O O . LEU A 1 99 ? -3.279 -8.336 6.281 1 98.88 99 LEU A O 1
ATOM 753 N N . LEU A 1 100 ? -5.324 -8.453 7.293 1 98.94 100 LEU A N 1
ATOM 754 C CA . LEU A 1 100 ? -6.016 -7.84 6.164 1 98.94 100 LEU A CA 1
ATOM 755 C C . LEU A 1 100 ? -6.629 -6.504 6.566 1 98.94 100 LEU A C 1
ATOM 757 O O . LEU A 1 100 ? -7.148 -6.363 7.676 1 98.94 100 LEU A O 1
ATOM 761 N N . SER A 1 101 ? -6.578 -5.535 5.719 1 98.94 101 SER A N 1
ATOM 762 C CA . SER A 1 101 ? -7.445 -4.359 5.762 1 98.94 101 SER A CA 1
ATOM 763 C C . SER A 1 101 ? -8.656 -4.535 4.852 1 98.94 101 SER A C 1
ATOM 765 O O . SER A 1 101 ? -8.508 -4.848 3.668 1 98.94 101 SER A O 1
ATOM 767 N N . VAL A 1 102 ? -9.852 -4.363 5.387 1 98.94 102 VAL A N 1
ATOM 768 C CA . VAL A 1 102 ? -11.094 -4.508 4.633 1 98.94 102 VAL A CA 1
ATOM 769 C C . VAL A 1 102 ? -11.812 -3.164 4.562 1 98.94 102 VAL A C 1
ATOM 771 O O . VAL A 1 102 ? -12 -2.5 5.586 1 98.94 102 VAL A O 1
ATOM 774 N N . ARG A 1 103 ? -12.164 -2.801 3.355 1 98.94 103 ARG A N 1
ATOM 775 C CA . ARG A 1 103 ? -12.773 -1.5 3.104 1 98.94 103 ARG A CA 1
ATOM 776 C C . ARG A 1 103 ? -14.109 -1.653 2.383 1 98.94 103 ARG A C 1
ATOM 778 O O . ARG A 1 103 ? -14.211 -2.389 1.398 1 98.94 103 ARG A O 1
ATOM 785 N N . ALA A 1 104 ? -15.133 -0.985 2.854 1 98.94 104 ALA A N 1
ATOM 786 C CA . ALA A 1 104 ? -16.484 -1.025 2.289 1 98.94 104 ALA A CA 1
ATOM 787 C C . ALA A 1 104 ? -16.766 0.218 1.449 1 98.94 104 ALA A C 1
ATOM 789 O O . ALA A 1 104 ? -16.516 1.342 1.89 1 98.94 104 ALA A O 1
ATOM 790 N N . PHE A 1 105 ? -17.281 -0.06 0.247 1 98.88 105 PHE A N 1
ATOM 791 C CA . PHE A 1 105 ? -17.578 1.035 -0.669 1 98.88 105 PHE A CA 1
ATOM 792 C C . PHE A 1 105 ? -19.047 1.024 -1.068 1 98.88 105 PHE A C 1
ATOM 794 O O . PHE A 1 105 ? -19.656 -0.042 -1.198 1 98.88 105 PHE A O 1
ATOM 801 N N . ASP A 1 106 ? -19.609 2.205 -1.265 1 98.56 106 ASP A N 1
ATOM 802 C CA . ASP A 1 106 ? -20.938 2.314 -1.838 1 98.56 106 ASP A CA 1
ATOM 803 C C . ASP A 1 106 ? -20.875 2.389 -3.361 1 98.56 106 ASP A C 1
ATOM 805 O O . ASP A 1 106 ? -19.812 2.244 -3.955 1 98.56 106 ASP A O 1
ATOM 809 N N . ASP A 1 107 ? -22.031 2.52 -4.016 1 97.56 107 ASP A N 1
ATOM 810 C CA . ASP A 1 107 ? -22.125 2.469 -5.469 1 97.56 107 ASP A CA 1
ATOM 811 C C . ASP A 1 107 ? -21.391 3.637 -6.113 1 97.56 107 ASP A C 1
ATOM 813 O O . ASP A 1 107 ? -21.031 3.584 -7.293 1 97.56 107 ASP A O 1
ATOM 817 N N . ALA A 1 108 ? -21.125 4.723 -5.32 1 96.81 108 ALA A N 1
ATOM 818 C CA . ALA A 1 108 ? -20.453 5.902 -5.84 1 96.81 108 ALA A CA 1
ATOM 819 C C . ALA A 1 108 ? -18.938 5.793 -5.648 1 96.81 108 ALA A C 1
ATOM 821 O O . ALA A 1 108 ? -18.203 6.723 -5.969 1 96.81 108 ALA A O 1
ATOM 822 N N . GLY A 1 109 ? -18.453 4.641 -5.102 1 97.75 109 GLY A N 1
ATOM 823 C CA . GLY A 1 109 ? -17.031 4.461 -4.871 1 97.75 109 GLY A CA 1
ATOM 824 C C . GLY A 1 109 ? -16.531 5.207 -3.65 1 97.75 109 GLY A C 1
ATOM 825 O O . GLY A 1 109 ? -15.328 5.469 -3.529 1 97.75 109 GLY A O 1
ATOM 826 N N . MET A 1 110 ? -17.469 5.68 -2.754 1 97.94 110 MET A N 1
ATOM 827 C CA . MET A 1 110 ? -17.094 6.293 -1.486 1 97.94 110 MET A CA 1
ATOM 828 C C . MET A 1 110 ? -16.922 5.234 -0.4 1 97.94 110 MET A C 1
ATOM 830 O O . MET A 1 110 ? -17.75 4.332 -0.275 1 97.94 110 MET A O 1
ATOM 834 N N . MET A 1 111 ? -15.836 5.34 0.331 1 98.5 111 MET A N 1
ATOM 835 C CA . MET A 1 111 ? -15.633 4.395 1.426 1 98.5 111 MET A CA 1
ATOM 836 C C . MET A 1 111 ? -16.562 4.707 2.598 1 98.5 111 MET A C 1
ATOM 838 O O . MET A 1 111 ? -16.641 5.855 3.041 1 98.5 111 MET A O 1
ATOM 842 N N . THR A 1 112 ? -17.219 3.686 3.129 1 98.25 112 THR A N 1
ATOM 843 C CA . THR A 1 112 ? -18.203 3.908 4.184 1 98.25 112 THR A CA 1
ATOM 844 C C . THR A 1 112 ? -17.734 3.289 5.496 1 98.25 112 THR A C 1
ATOM 846 O O . THR A 1 112 ? -18.25 3.631 6.566 1 98.25 112 THR A O 1
ATOM 849 N N . ASP A 1 113 ? -16.828 2.385 5.398 1 98.38 113 ASP A N 1
ATOM 850 C CA . ASP A 1 113 ? -16.297 1.699 6.574 1 98.38 113 ASP A CA 1
ATOM 851 C C . ASP A 1 113 ? -14.977 1.007 6.25 1 98.38 113 ASP A C 1
ATOM 853 O O . ASP A 1 113 ? -14.648 0.794 5.082 1 98.38 113 ASP A O 1
ATOM 857 N N . ALA A 1 114 ? -14.188 0.754 7.258 1 98.81 114 ALA A N 1
ATOM 858 C CA . ALA A 1 114 ? -12.93 0.033 7.109 1 98.81 114 ALA A CA 1
ATOM 859 C C . ALA A 1 114 ? -12.492 -0.582 8.438 1 98.81 114 ALA A C 1
ATOM 861 O O . ALA A 1 114 ? -12.766 -0.032 9.508 1 98.81 114 ALA A O 1
ATOM 862 N N . ASP A 1 115 ? -11.836 -1.7 8.367 1 98.81 115 ASP A N 1
ATOM 863 C CA . ASP A 1 115 ? -11.305 -2.369 9.555 1 98.81 115 ASP A CA 1
ATOM 864 C C . ASP A 1 115 ? -10.133 -3.279 9.195 1 98.81 115 ASP A C 1
ATOM 866 O O . ASP A 1 115 ? -9.875 -3.529 8.016 1 98.81 115 ASP A O 1
ATOM 870 N N . VAL A 1 116 ? -9.352 -3.652 10.188 1 98.94 116 VAL A N 1
ATOM 871 C CA . VAL A 1 116 ? -8.266 -4.621 10.062 1 98.94 116 VAL A CA 1
ATOM 872 C C . VAL A 1 116 ? -8.625 -5.902 10.805 1 98.94 116 VAL A C 1
ATOM 874 O O . VAL A 1 116 ? -9.164 -5.852 11.914 1 98.94 116 VAL A O 1
ATOM 877 N N . VAL A 1 117 ? -8.336 -7.023 10.172 1 98.88 117 VAL A N 1
ATOM 878 C CA . VAL A 1 117 ? -8.719 -8.305 10.75 1 98.88 117 VAL A CA 1
ATOM 879 C C . VAL A 1 117 ? -7.715 -9.383 10.336 1 98.88 117 VAL A C 1
ATOM 881 O O . VAL A 1 117 ? -7.125 -9.305 9.258 1 98.88 117 VAL A O 1
ATOM 884 N N . GLU A 1 118 ? -7.492 -10.344 11.227 1 98.81 118 GLU A N 1
ATOM 885 C CA . GLU A 1 118 ? -6.809 -11.555 10.773 1 98.81 118 GLU A CA 1
ATOM 886 C C . GLU A 1 118 ? -7.633 -12.289 9.719 1 98.81 118 GLU A C 1
ATOM 888 O O . GLU A 1 118 ? -8.852 -12.43 9.867 1 98.81 118 GLU A O 1
ATOM 893 N N . GLY A 1 119 ? -6.973 -12.75 8.656 1 98.81 119 GLY A N 1
ATOM 894 C CA . GLY A 1 119 ? -7.648 -13.383 7.531 1 98.81 119 GLY A CA 1
ATOM 895 C C . GLY A 1 119 ? -8.586 -14.5 7.949 1 98.81 119 GLY A C 1
ATOM 896 O O . GLY A 1 119 ? -9.633 -14.703 7.328 1 98.81 119 GLY A O 1
ATOM 897 N N . ARG A 1 120 ? -8.266 -15.258 8.992 1 98.31 120 ARG A N 1
ATOM 898 C CA . ARG A 1 120 ? -9.094 -16.359 9.461 1 98.31 120 ARG A CA 1
ATOM 899 C C . ARG A 1 120 ? -10.438 -15.859 9.977 1 98.31 120 ARG A C 1
ATOM 901 O O . ARG A 1 120 ? -11.391 -16.625 10.109 1 98.31 120 ARG A O 1
ATOM 908 N N . ASP A 1 121 ? -10.555 -14.57 10.297 1 98.69 121 ASP A N 1
ATOM 909 C CA . ASP A 1 121 ? -11.766 -13.977 10.867 1 98.69 121 ASP A CA 1
ATOM 910 C C . ASP A 1 121 ? -12.438 -13.047 9.867 1 98.69 121 ASP A C 1
ATOM 912 O O . ASP A 1 121 ? -13.211 -12.164 10.25 1 98.69 121 ASP A O 1
ATOM 916 N N . LEU A 1 122 ? -12.133 -13.242 8.594 1 98.81 122 LEU A N 1
ATOM 917 C CA . LEU A 1 122 ? -12.617 -12.336 7.555 1 98.81 122 LEU A CA 1
ATOM 918 C C . LEU A 1 122 ? -14.125 -12.469 7.387 1 98.81 122 LEU A C 1
ATOM 920 O O . LEU A 1 122 ? -14.82 -11.469 7.207 1 98.81 122 LEU A O 1
ATOM 924 N N . GLU A 1 123 ? -14.719 -13.656 7.449 1 98.44 123 GLU A N 1
ATOM 925 C CA . GLU A 1 123 ? -16.109 -13.898 7.105 1 98.44 123 GLU A CA 1
ATOM 926 C C . GLU A 1 123 ? -17.047 -13.117 8.023 1 98.44 123 GLU A C 1
ATOM 928 O O . GLU A 1 123 ? -17.984 -12.461 7.551 1 98.44 123 GLU A O 1
ATOM 933 N N . PRO A 1 124 ? -16.891 -13.102 9.367 1 98.5 124 PRO A N 1
ATOM 934 C CA . PRO A 1 124 ? -17.766 -12.281 10.203 1 98.5 124 PRO A CA 1
ATOM 935 C C . PRO A 1 124 ? -17.703 -10.797 9.859 1 98.5 124 PRO A C 1
ATOM 937 O O . PRO A 1 124 ? -18.688 -10.078 9.984 1 98.5 124 PRO A O 1
ATOM 940 N N . LEU A 1 125 ? -16.531 -10.336 9.477 1 98.75 125 LEU A N 1
ATOM 941 C CA . LEU A 1 125 ? -16.406 -8.93 9.117 1 98.75 125 LEU A CA 1
ATOM 942 C C . LEU A 1 125 ? -17.156 -8.633 7.82 1 98.75 125 LEU A C 1
ATOM 944 O O . LEU A 1 125 ? -17.781 -7.582 7.695 1 98.75 125 LEU A O 1
ATOM 948 N N . ILE A 1 126 ? -17.031 -9.547 6.832 1 98.88 126 ILE A N 1
ATOM 949 C CA . ILE A 1 126 ? -17.812 -9.406 5.609 1 98.88 126 ILE A CA 1
ATOM 950 C C . ILE A 1 126 ? -19.297 -9.281 5.953 1 98.88 126 ILE A C 1
ATOM 952 O O . ILE A 1 126 ? -19.984 -8.383 5.449 1 98.88 126 ILE A O 1
ATOM 956 N N . ALA A 1 127 ? -19.781 -10.156 6.809 1 98.44 127 ALA A N 1
ATOM 957 C CA . ALA A 1 127 ? -21.188 -10.133 7.211 1 98.44 127 ALA A CA 1
ATOM 958 C C . ALA A 1 127 ? -21.547 -8.797 7.867 1 98.44 127 ALA A C 1
ATOM 960 O O . ALA A 1 127 ? -22.594 -8.219 7.57 1 98.44 127 ALA A O 1
ATOM 961 N N . ARG A 1 128 ? -20.719 -8.328 8.719 1 98.56 128 ARG A N 1
ATOM 962 C CA . ARG A 1 128 ? -20.953 -7.062 9.398 1 98.56 128 ARG A CA 1
ATOM 963 C C . ARG A 1 128 ? -21.062 -5.914 8.406 1 98.56 128 ARG A C 1
ATOM 965 O O . ARG A 1 128 ? -21.969 -5.09 8.492 1 98.56 128 ARG A O 1
ATOM 972 N N . PHE A 1 129 ? -20.141 -5.867 7.465 1 98.69 129 PHE A N 1
ATOM 973 C CA . PHE A 1 129 ? -20.141 -4.773 6.5 1 98.69 129 PHE A CA 1
ATOM 974 C C . PHE A 1 129 ? -21.344 -4.859 5.578 1 98.69 129 PHE A C 1
ATOM 976 O O . PHE A 1 129 ? -22 -3.852 5.312 1 98.69 129 PHE A O 1
ATOM 983 N N . PHE A 1 130 ? -21.703 -6.051 5.105 1 98.5 130 PHE A N 1
ATOM 984 C CA . PHE A 1 130 ? -22.797 -6.211 4.148 1 98.5 130 PHE A CA 1
ATOM 985 C C . PHE A 1 130 ? -24.141 -6.086 4.844 1 98.5 130 PHE A C 1
ATOM 987 O O . PHE A 1 130 ? -25.188 -6.039 4.188 1 98.5 130 PHE A O 1
ATOM 994 N N . ALA A 1 131 ? -24.188 -6.109 6.168 1 98.06 131 ALA A N 1
ATOM 995 C CA . ALA A 1 131 ? -25.422 -5.809 6.879 1 98.06 131 ALA A CA 1
ATOM 996 C C . ALA A 1 131 ? -25.906 -4.391 6.566 1 98.06 131 ALA A C 1
ATOM 998 O O . ALA A 1 131 ? -27.094 -4.086 6.699 1 98.06 131 ALA A O 1
ATOM 999 N N . ASP A 1 132 ? -24.969 -3.49 6.227 1 97.81 132 ASP A N 1
ATOM 1000 C CA . ASP A 1 132 ? -25.328 -2.152 5.754 1 97.81 132 ASP A CA 1
ATOM 1001 C C . ASP A 1 132 ? -25.688 -2.17 4.27 1 97.81 132 ASP A C 1
ATOM 1003 O O . ASP A 1 132 ? -24.828 -2.406 3.422 1 97.81 132 ASP A O 1
ATOM 1007 N N . PRO A 1 133 ? -26.953 -1.936 3.908 1 97.12 133 PRO A N 1
ATOM 1008 C CA . PRO A 1 133 ? -27.391 -2.021 2.51 1 97.12 133 PRO A CA 1
ATOM 1009 C C . PRO A 1 133 ? -26.703 -0.991 1.618 1 97.12 133 PRO A C 1
ATOM 1011 O O . PRO A 1 133 ? -26.719 -1.113 0.391 1 97.12 133 PRO A O 1
ATOM 1014 N N . ALA A 1 134 ? -26.062 0.048 2.24 1 97.56 134 ALA A N 1
ATOM 1015 C CA . 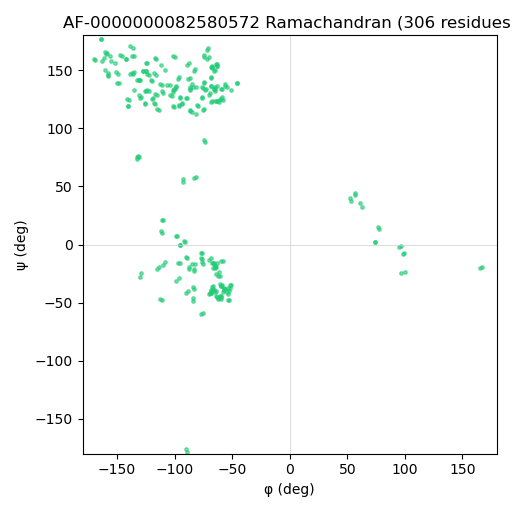ALA A 1 134 ? -25.375 1.068 1.453 1 97.56 134 ALA A CA 1
ATOM 1016 C C . ALA A 1 134 ? -24.047 0.542 0.915 1 97.56 134 ALA A C 1
ATOM 1018 O O . ALA A 1 134 ? -23.453 1.141 0.013 1 97.56 134 ALA A O 1
ATOM 1019 N N . VAL A 1 135 ? -23.578 -0.561 1.466 1 98.62 135 VAL A N 1
ATOM 1020 C CA . VAL A 1 135 ? -22.312 -1.139 1.008 1 98.62 135 VAL A CA 1
ATOM 1021 C C . VAL A 1 135 ? -22.547 -1.941 -0.27 1 98.62 135 VAL A C 1
ATOM 1023 O O . VAL A 1 135 ? -23.281 -2.928 -0.264 1 98.62 135 VAL A O 1
ATOM 1026 N N . ALA A 1 136 ? -21.906 -1.584 -1.341 1 98.69 136 ALA A N 1
ATOM 1027 C CA . ALA A 1 136 ? -22.031 -2.244 -2.637 1 98.69 136 ALA A CA 1
ATOM 1028 C C . ALA A 1 136 ? -21.016 -3.369 -2.785 1 98.69 136 ALA A C 1
ATOM 1030 O O . ALA A 1 136 ? -21.328 -4.43 -3.33 1 98.69 136 ALA A O 1
ATOM 1031 N N . TYR A 1 137 ? -19.828 -3.133 -2.348 1 98.88 137 TYR A N 1
ATOM 1032 C CA . TYR A 1 137 ? -18.766 -4.125 -2.42 1 98.88 137 TYR A CA 1
ATOM 1033 C C . TYR A 1 137 ? -17.656 -3.822 -1.409 1 98.88 137 TYR A C 1
ATOM 1035 O O . TYR A 1 137 ? -17.656 -2.752 -0.794 1 98.88 137 TYR A O 1
ATOM 1043 N N . LEU A 1 138 ? -16.812 -4.824 -1.174 1 98.94 138 LEU A N 1
ATOM 1044 C CA . LEU A 1 138 ? -15.641 -4.684 -0.317 1 98.94 138 LEU A CA 1
ATOM 1045 C C . LEU A 1 138 ? -14.359 -4.891 -1.113 1 98.94 138 LEU A C 1
ATOM 1047 O O . LEU A 1 138 ? -14.336 -5.66 -2.078 1 98.94 138 LEU A O 1
ATOM 1051 N N . HIS A 1 139 ? -13.312 -4.148 -0.73 1 98.94 139 HIS A N 1
ATOM 1052 C CA . HIS A 1 139 ? -11.945 -4.484 -1.115 1 98.94 139 HIS A CA 1
ATOM 1053 C C . HIS A 1 139 ? -11.141 -4.969 0.085 1 98.94 139 HIS A C 1
ATOM 1055 O O . HIS A 1 139 ? -11.148 -4.336 1.143 1 98.94 139 HIS A O 1
ATOM 1061 N N . VAL A 1 140 ? -10.492 -6.117 -0.138 1 98.94 140 VAL A N 1
ATOM 1062 C CA . VAL A 1 140 ? -9.539 -6.656 0.825 1 98.94 140 VAL A CA 1
ATOM 1063 C C . VAL A 1 140 ? -8.117 -6.316 0.392 1 98.94 140 VAL A C 1
ATOM 1065 O O . VAL A 1 140 ? -7.777 -6.418 -0.79 1 98.94 140 VAL A O 1
ATOM 1068 N N . HIS A 1 141 ? -7.305 -5.836 1.322 1 98.94 141 HIS A N 1
ATOM 1069 C CA . HIS A 1 141 ? -5.891 -5.531 1.123 1 98.94 141 HIS A CA 1
ATOM 1070 C C . HIS A 1 141 ? -5.02 -6.262 2.137 1 98.94 141 HIS A C 1
ATOM 1072 O O . HIS A 1 141 ? -5.469 -6.562 3.246 1 98.94 141 HIS A O 1
ATOM 1078 N N . ASN A 1 142 ? -3.775 -6.613 1.73 1 98.88 142 ASN A N 1
ATOM 1079 C CA . ASN A 1 142 ? -2.789 -6.988 2.738 1 98.88 142 ASN A CA 1
ATOM 1080 C C . ASN A 1 142 ? -2.389 -5.797 3.604 1 98.88 142 ASN A C 1
ATOM 1082 O O . ASN A 1 142 ? -1.891 -4.793 3.092 1 98.88 142 ASN A O 1
ATOM 1086 N N . ALA A 1 143 ? -2.549 -5.922 4.902 1 98.88 143 ALA A N 1
ATOM 1087 C CA . ALA A 1 143 ? -2.494 -4.754 5.777 1 98.88 143 ALA A CA 1
ATOM 1088 C C . ALA A 1 143 ? -1.089 -4.16 5.816 1 98.88 143 ALA A C 1
ATOM 1090 O O . ALA A 1 143 ? -0.924 -2.941 5.895 1 98.88 143 ALA A O 1
ATOM 1091 N N . LYS A 1 144 ? -0.044 -5.004 5.777 1 98.75 144 LYS A N 1
ATOM 1092 C CA . LYS A 1 144 ? 1.324 -4.52 5.934 1 98.75 144 LYS A CA 1
ATOM 1093 C C . LYS A 1 144 ? 1.813 -3.828 4.668 1 98.75 144 LYS A C 1
ATOM 1095 O O . LYS A 1 144 ? 1.892 -2.6 4.617 1 98.75 144 LYS A O 1
ATOM 1100 N N . PRO A 1 145 ? 1.851 -4.484 3.496 1 98.75 145 PRO A N 1
ATOM 1101 C CA . PRO A 1 145 ? 2.371 -3.785 2.318 1 98.75 145 PRO A CA 1
ATOM 1102 C C . PRO A 1 145 ? 1.316 -2.918 1.634 1 98.75 145 PRO A C 1
ATOM 1104 O O . PRO A 1 145 ? 1.654 -2.057 0.818 1 98.75 145 PRO A O 1
ATOM 1107 N N . GLY A 1 146 ? 0.022 -3.227 1.829 1 98.56 146 GLY A N 1
ATOM 1108 C CA . GLY A 1 146 ? -1.029 -2.348 1.341 1 98.56 146 GLY A CA 1
ATOM 1109 C C . GLY A 1 146 ? -1.595 -2.781 0.002 1 98.56 146 GLY A C 1
ATOM 1110 O O . GLY A 1 146 ? -2.539 -2.17 -0.506 1 98.56 146 GLY A O 1
ATOM 1111 N N . CYS A 1 147 ? -1.098 -3.83 -0.587 1 98.44 147 CYS A N 1
ATOM 1112 C CA . CYS A 1 147 ? -1.548 -4.242 -1.912 1 98.44 147 CYS A CA 1
ATOM 1113 C C . CYS A 1 147 ? -2.98 -4.754 -1.867 1 98.44 147 CYS A C 1
ATOM 1115 O O . CYS A 1 147 ? -3.377 -5.418 -0.906 1 98.44 147 CYS A O 1
ATOM 1117 N N . PHE A 1 148 ? -3.754 -4.453 -2.932 1 98.88 148 PHE A N 1
ATOM 1118 C CA . PHE A 1 148 ? -5.059 -5.062 -3.158 1 98.88 148 PHE A CA 1
ATOM 1119 C C . PHE A 1 148 ? -4.949 -6.582 -3.207 1 98.88 148 PHE A C 1
ATOM 1121 O O . PHE A 1 148 ? -4.02 -7.121 -3.816 1 98.88 148 PHE A O 1
ATOM 1128 N N . ALA A 1 149 ? -5.883 -7.234 -2.541 1 98.81 149 ALA A N 1
ATOM 1129 C CA . ALA A 1 149 ? -5.855 -8.695 -2.506 1 98.81 149 ALA A CA 1
ATOM 1130 C C . ALA A 1 149 ? -7.016 -9.281 -3.301 1 98.81 149 ALA A C 1
ATOM 1132 O O . ALA A 1 149 ? -6.82 -10.172 -4.129 1 98.81 149 ALA A O 1
ATOM 1133 N N . ALA A 1 150 ? -8.266 -8.711 -3.031 1 98.88 150 ALA A N 1
ATOM 1134 C CA . ALA A 1 150 ? -9.438 -9.234 -3.736 1 98.88 150 ALA A CA 1
ATOM 1135 C C . ALA A 1 150 ? -10.648 -8.328 -3.525 1 98.88 150 ALA A C 1
ATOM 1137 O O . ALA A 1 150 ? -10.688 -7.539 -2.58 1 98.88 150 ALA A O 1
ATOM 1138 N N . ARG A 1 151 ? -11.539 -8.477 -4.43 1 98.75 151 ARG A N 1
ATOM 1139 C CA . ARG A 1 151 ? -12.852 -7.859 -4.273 1 98.75 151 ARG A CA 1
ATOM 1140 C C . ARG A 1 151 ? -13.859 -8.852 -3.701 1 98.75 151 ARG A C 1
ATOM 1142 O O . ARG A 1 151 ? -13.812 -10.039 -4.02 1 98.75 151 ARG A O 1
ATOM 1149 N N . VAL A 1 152 ? -14.766 -8.375 -2.854 1 98.88 152 VAL A N 1
ATOM 1150 C CA . VAL A 1 152 ? -15.875 -9.148 -2.305 1 98.88 152 VAL A CA 1
ATOM 1151 C C . VAL A 1 152 ? -17.203 -8.508 -2.699 1 98.88 152 VAL A C 1
ATOM 1153 O O . VAL A 1 152 ? -17.406 -7.312 -2.469 1 98.88 152 VAL A O 1
ATOM 1156 N N . ASP A 1 153 ? -18.031 -9.305 -3.301 1 98.75 153 ASP A N 1
ATOM 1157 C CA . ASP A 1 153 ? -19.391 -8.875 -3.664 1 98.75 153 ASP A CA 1
ATOM 1158 C C . ASP A 1 153 ? -20.438 -9.68 -2.91 1 98.75 153 ASP A C 1
ATOM 1160 O O . ASP A 1 153 ? -20.156 -10.758 -2.391 1 98.75 153 ASP A O 1
ATOM 1164 N N . ARG A 1 154 ? -21.625 -9.016 -2.889 1 96.81 154 ARG A N 1
ATOM 1165 C CA . ARG A 1 154 ? -22.75 -9.805 -2.393 1 96.81 154 ARG A CA 1
ATOM 1166 C C . ARG A 1 154 ? -23.047 -10.977 -3.316 1 96.81 154 ARG A C 1
ATOM 1168 O O . ARG A 1 154 ? -22.922 -10.859 -4.539 1 96.81 154 ARG A O 1
ATOM 1175 N N . GLY A 1 155 ? -23.203 -12.125 -2.734 1 87.75 155 GLY A N 1
ATOM 1176 C CA . GLY A 1 155 ? -23.562 -13.312 -3.49 1 87.75 155 GLY A CA 1
ATOM 1177 C C . GLY A 1 155 ? -25.031 -13.352 -3.867 1 87.75 155 GLY A C 1
ATOM 1178 O O . GLY A 1 155 ? -25.844 -12.625 -3.289 1 87.75 155 GLY A O 1
ATOM 1179 N N . MET B 1 1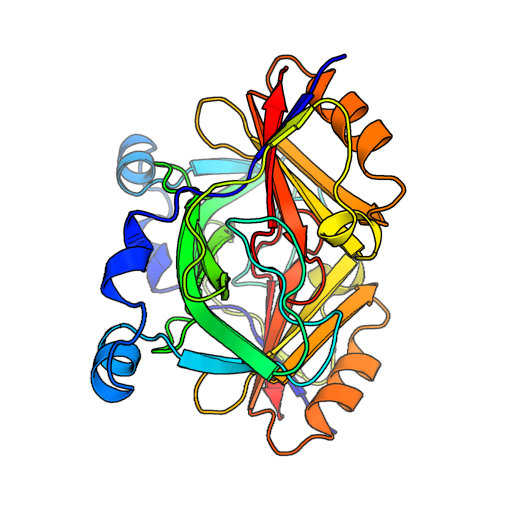 ? 19.312 6.938 16.547 1 86.44 1 MET B N 1
ATOM 1180 C CA . MET B 1 1 ? 19.062 7.277 15.148 1 86.44 1 MET B CA 1
ATOM 1181 C C . MET B 1 1 ? 18.016 8.398 15.039 1 86.44 1 MET B C 1
ATOM 1183 O O . MET B 1 1 ? 17.078 8.445 15.82 1 86.44 1 MET B O 1
ATOM 1187 N N . ASN B 1 2 ? 18.328 9.461 14.258 1 96.19 2 ASN B N 1
ATOM 1188 C CA . ASN B 1 2 ? 17.438 10.602 14.07 1 96.19 2 ASN B CA 1
ATOM 1189 C C . ASN B 1 2 ? 16.469 10.383 12.898 1 96.19 2 ASN B C 1
ATOM 1191 O O . ASN B 1 2 ? 16.828 9.703 11.93 1 96.19 2 ASN B O 1
ATOM 1195 N N . TYR B 1 3 ? 15.305 10.844 13.094 1 98.69 3 TYR B N 1
ATOM 1196 C CA . TYR B 1 3 ? 14.312 10.781 12.023 1 98.69 3 TYR B CA 1
ATOM 1197 C C . TYR B 1 3 ? 13.453 12.039 12 1 98.69 3 TYR B C 1
ATOM 1199 O O . TYR B 1 3 ? 13.406 12.781 12.984 1 98.69 3 TYR B O 1
ATOM 1207 N N . VAL B 1 4 ? 12.844 12.273 10.875 1 98.81 4 VAL B N 1
ATOM 1208 C CA . VAL B 1 4 ? 11.938 13.398 10.672 1 98.81 4 VAL B CA 1
ATOM 1209 C C . VAL B 1 4 ? 10.633 12.914 10.055 1 98.81 4 VAL B C 1
ATOM 1211 O O . VAL B 1 4 ? 10.648 12.141 9.086 1 98.81 4 VAL B O 1
ATOM 1214 N N . ILE B 1 5 ? 9.531 13.234 10.68 1 98.88 5 ILE B N 1
ATOM 1215 C CA . ILE B 1 5 ? 8.195 13.047 10.109 1 98.88 5 ILE B CA 1
ATOM 1216 C C . ILE B 1 5 ? 7.656 14.383 9.609 1 98.88 5 ILE B C 1
ATOM 1218 O O . ILE B 1 5 ? 7.613 15.367 10.352 1 98.88 5 ILE B O 1
ATOM 1222 N N . GLN B 1 6 ? 7.211 14.398 8.336 1 98.44 6 GLN B N 1
ATOM 1223 C CA . GLN B 1 6 ? 6.855 15.672 7.73 1 98.44 6 GLN B CA 1
ATOM 1224 C C . GLN B 1 6 ? 5.488 15.602 7.059 1 98.44 6 GLN B C 1
ATOM 1226 O O . GLN B 1 6 ? 5.148 14.594 6.441 1 98.44 6 GLN B O 1
ATOM 1231 N N . GLY B 1 7 ? 4.734 16.703 7.195 1 98.69 7 GLY B N 1
ATOM 1232 C CA . GLY B 1 7 ? 3.525 16.891 6.41 1 98.69 7 GLY B CA 1
ATOM 1233 C C . GLY B 1 7 ? 3.801 17.188 4.949 1 98.69 7 GLY B C 1
ATOM 1234 O O . GLY B 1 7 ? 4.941 17.453 4.57 1 98.69 7 GLY B O 1
ATOM 1235 N N . ILE B 1 8 ? 2.795 17.125 4.141 1 98.62 8 ILE B N 1
ATOM 1236 C CA . ILE B 1 8 ? 2.98 17.328 2.707 1 98.62 8 ILE B CA 1
ATOM 1237 C C . ILE B 1 8 ? 2.873 18.812 2.375 1 98.62 8 ILE B C 1
ATOM 1239 O O . ILE B 1 8 ? 2.301 19.594 3.146 1 98.62 8 ILE B O 1
ATOM 1243 N N . ASP B 1 9 ? 3.486 19.188 1.273 1 98.25 9 ASP B N 1
ATOM 1244 C CA . ASP B 1 9 ? 3.391 20.531 0.722 1 98.25 9 ASP B CA 1
ATOM 1245 C C . ASP B 1 9 ? 1.962 20.844 0.278 1 98.25 9 ASP B C 1
ATOM 1247 O O . ASP B 1 9 ? 1.39 20.125 -0.54 1 98.25 9 ASP B O 1
ATOM 1251 N N . PRO B 1 10 ? 1.362 21.891 0.772 1 97.94 10 PRO B N 1
ATOM 1252 C CA . PRO B 1 10 ? -0.018 22.234 0.418 1 97.94 10 PRO B CA 1
ATOM 1253 C C . PRO B 1 10 ? -0.133 22.875 -0.963 1 97.94 10 PRO B C 1
ATOM 1255 O O . PRO B 1 10 ? -1.24 23.047 -1.479 1 97.94 10 PRO B O 1
ATOM 1258 N N . ALA B 1 11 ? 0.931 23.172 -1.602 1 97.94 11 ALA B N 1
ATOM 1259 C CA . ALA B 1 11 ? 0.913 23.953 -2.834 1 97.94 11 ALA B CA 1
ATOM 1260 C C . ALA B 1 11 ? -0.023 23.328 -3.867 1 97.94 11 ALA B C 1
ATOM 1262 O O . ALA B 1 11 ? -0.833 24.031 -4.48 1 97.94 11 ALA B O 1
ATOM 1263 N N . PRO B 1 12 ? -0.057 22.062 -4.031 1 96.75 12 PRO B N 1
ATOM 1264 C CA . PRO B 1 12 ? -0.924 21.469 -5.051 1 96.75 12 PRO B CA 1
ATOM 1265 C C . PRO B 1 12 ? -2.406 21.578 -4.703 1 96.75 12 PRO B C 1
ATOM 1267 O O . PRO B 1 12 ? -3.264 21.344 -5.559 1 96.75 12 PRO B O 1
ATOM 1270 N N . PHE B 1 13 ? -2.752 21.922 -3.475 1 97.44 13 PHE B N 1
ATOM 1271 C CA . PHE B 1 13 ? -4.141 21.859 -3.031 1 97.44 13 PHE B CA 1
ATOM 1272 C C . PHE B 1 13 ? -4.719 23.25 -2.867 1 97.44 13 PHE B C 1
ATOM 1274 O O . PHE B 1 13 ? -5.934 23.422 -2.746 1 97.44 13 PHE B O 1
ATOM 1281 N N . ARG B 1 14 ? -3.873 24.281 -2.836 1 97.12 14 ARG B N 1
ATOM 1282 C CA . ARG B 1 14 ? -4.285 25.625 -2.496 1 97.12 14 ARG B CA 1
ATOM 1283 C C . ARG B 1 14 ? -5.418 26.109 -3.402 1 97.12 14 ARG B C 1
ATOM 1285 O O . ARG B 1 14 ? -6.336 26.797 -2.949 1 97.12 14 ARG B O 1
ATOM 1292 N N . HIS B 1 15 ? -5.352 25.766 -4.641 1 97.12 15 HIS B N 1
ATOM 1293 C CA . HIS B 1 15 ? -6.348 26.234 -5.594 1 97.12 15 HIS B CA 1
ATOM 1294 C C . HIS B 1 15 ? -7.715 25.625 -5.309 1 97.12 15 HIS B C 1
ATOM 1296 O O . HIS B 1 15 ? -8.727 26.094 -5.828 1 97.12 15 HIS B O 1
ATOM 1302 N N . LEU B 1 16 ? -7.793 24.578 -4.516 1 98 16 LEU B N 1
ATOM 1303 C CA . LEU B 1 16 ? -9.055 23.922 -4.184 1 98 16 LEU B CA 1
ATOM 1304 C C . LEU B 1 16 ? -9.711 24.578 -2.975 1 98 16 LEU B C 1
ATOM 1306 O O . LEU B 1 16 ? -10.898 24.375 -2.715 1 98 16 LEU B O 1
ATOM 1310 N N . TYR B 1 17 ? -8.953 25.297 -2.207 1 97.75 17 TYR B N 1
ATOM 1311 C CA . TYR B 1 17 ? -9.523 25.953 -1.035 1 97.75 17 TYR B CA 1
ATOM 1312 C C . TYR B 1 17 ? -10.617 26.938 -1.436 1 97.75 17 TYR B C 1
ATOM 1314 O O . TYR B 1 17 ? -10.406 27.812 -2.273 1 97.75 17 TYR B O 1
ATOM 1322 N N . GLY B 1 18 ? -11.734 26.688 -0.816 1 97.5 18 GLY B N 1
ATOM 1323 C CA . GLY B 1 18 ? -12.852 27.578 -1.055 1 97.5 18 GLY B CA 1
ATOM 1324 C C . GLY B 1 18 ? -13.5 27.391 -2.416 1 97.5 18 GLY B C 1
ATOM 1325 O O . GLY B 1 18 ? -14.422 28.109 -2.779 1 97.5 18 GLY B O 1
ATOM 1326 N N . ALA B 1 19 ? -13.062 26.484 -3.176 1 98 19 ALA B N 1
ATOM 1327 C CA . ALA B 1 19 ? -13.641 26.25 -4.496 1 98 19 ALA B CA 1
ATOM 1328 C C . ALA B 1 19 ? -15.086 25.75 -4.383 1 98 19 ALA B C 1
ATOM 1330 O O . ALA B 1 19 ? -15.445 25.109 -3.396 1 98 19 ALA B O 1
ATOM 1331 N N . PRO B 1 20 ? -15.922 26.078 -5.391 1 97.94 20 PRO B N 1
ATOM 1332 C CA . PRO B 1 20 ? -17.281 25.547 -5.375 1 97.94 20 PRO B CA 1
ATOM 1333 C C . PRO B 1 20 ? -17.328 24.016 -5.469 1 97.94 20 PRO B C 1
ATOM 1335 O O . PRO B 1 20 ? -16.406 23.406 -6.02 1 97.94 20 PRO B O 1
ATOM 1338 N N . ASP B 1 21 ? -18.344 23.469 -5.004 1 96.25 21 ASP B N 1
ATOM 1339 C CA . ASP B 1 21 ? -18.5 22.016 -4.965 1 96.25 21 ASP B CA 1
ATOM 1340 C C . ASP B 1 21 ? -18.375 21.406 -6.363 1 96.25 21 ASP B C 1
ATOM 1342 O O . ASP B 1 21 ? -17.797 20.328 -6.531 1 96.25 21 ASP B O 1
ATOM 1346 N N . ALA B 1 22 ? -18.906 22.109 -7.266 1 96.56 22 ALA B N 1
ATOM 1347 C CA . ALA B 1 22 ? -18.875 21.609 -8.641 1 96.56 22 ALA B CA 1
ATOM 1348 C C . ALA B 1 22 ? -17.438 21.516 -9.141 1 96.56 22 ALA B C 1
ATOM 1350 O O . ALA B 1 22 ? -17.078 20.578 -9.844 1 96.56 22 ALA B O 1
ATOM 1351 N N . ALA B 1 23 ? -16.688 22.5 -8.789 1 97.12 23 ALA B N 1
ATOM 1352 C CA . ALA B 1 23 ? -15.281 22.5 -9.172 1 97.12 23 ALA B CA 1
ATOM 1353 C C . ALA B 1 23 ? -14.516 21.375 -8.469 1 97.12 23 ALA B C 1
ATOM 1355 O O . ALA B 1 23 ? -13.625 20.766 -9.062 1 97.12 23 ALA B O 1
ATOM 1356 N N . LEU B 1 24 ? -14.867 21.172 -7.25 1 97.62 24 LEU B N 1
ATOM 1357 C CA . LEU B 1 24 ? -14.258 20.078 -6.504 1 97.62 24 LEU B CA 1
ATOM 1358 C C . LEU B 1 24 ? -14.625 18.734 -7.125 1 97.62 24 LEU B C 1
ATOM 1360 O O . LEU B 1 24 ? -13.758 17.875 -7.324 1 97.62 24 LEU B O 1
ATOM 1364 N N . ALA B 1 25 ? -15.836 18.562 -7.469 1 94.75 25 ALA B N 1
ATOM 1365 C CA . ALA B 1 25 ? -16.328 17.312 -8.055 1 94.75 25 ALA B CA 1
ATOM 1366 C C . ALA B 1 25 ? -15.594 17 -9.359 1 94.75 25 ALA B C 1
ATOM 1368 O O . ALA B 1 25 ? -15.297 15.844 -9.648 1 94.75 25 ALA B O 1
ATOM 1369 N N . ALA B 1 26 ? -15.289 18.031 -10.078 1 95.19 26 ALA B N 1
ATOM 1370 C CA . ALA B 1 26 ? -14.594 17.891 -11.359 1 95.19 26 ALA B CA 1
ATOM 1371 C C . ALA B 1 26 ? -13.195 17.312 -11.156 1 95.19 26 ALA B C 1
ATOM 1373 O O . ALA B 1 26 ? -12.602 16.781 -12.094 1 95.19 26 ALA B O 1
ATOM 1374 N N . ARG B 1 27 ? -12.75 17.438 -9.93 1 95.38 27 ARG B N 1
ATOM 1375 C CA . ARG B 1 27 ? -11.422 16.922 -9.602 1 95.38 27 ARG B CA 1
ATOM 1376 C C . ARG B 1 27 ? -11.508 15.734 -8.664 1 95.38 27 ARG B C 1
ATOM 1378 O O . ARG B 1 27 ? -10.516 15.352 -8.039 1 95.38 27 ARG B O 1
ATOM 1385 N N . HIS B 1 28 ? -12.711 15.234 -8.508 1 94.5 28 HIS B N 1
ATOM 1386 C CA . HIS B 1 28 ? -12.984 14.086 -7.652 1 94.5 28 HIS B CA 1
ATOM 1387 C C . HIS B 1 28 ? -12.617 14.375 -6.199 1 94.5 28 HIS B C 1
ATOM 1389 O O . HIS B 1 28 ? -12.062 13.516 -5.512 1 94.5 28 HIS B O 1
ATOM 1395 N N . ALA B 1 29 ? -12.828 15.586 -5.773 1 98.06 29 ALA B N 1
ATOM 1396 C CA . ALA B 1 29 ? -12.648 16.016 -4.391 1 98.06 29 ALA B CA 1
ATOM 1397 C C . ALA B 1 29 ? -13.984 16.359 -3.736 1 98.06 29 ALA B C 1
ATOM 1399 O O . ALA B 1 29 ? -14.945 16.703 -4.426 1 98.06 29 ALA B O 1
ATOM 1400 N N . VAL B 1 30 ? -14.008 16.25 -2.445 1 98.06 30 VAL B N 1
ATOM 1401 C CA . VAL B 1 30 ? -15.219 16.5 -1.667 1 98.06 30 VAL B CA 1
ATOM 1402 C C . VAL B 1 30 ? -14.875 17.359 -0.453 1 98.06 30 VAL B C 1
ATOM 1404 O O . VAL B 1 30 ? -13.891 17.109 0.239 1 98.06 30 VAL B O 1
ATOM 1407 N N . ARG B 1 31 ? -15.68 18.391 -0.234 1 98.44 31 ARG B N 1
ATOM 1408 C CA . ARG B 1 31 ? -15.586 19.156 1.008 1 98.44 31 ARG B CA 1
ATOM 1409 C C . ARG B 1 31 ? -16.453 18.516 2.1 1 98.44 31 ARG B C 1
ATOM 1411 O O . ARG B 1 31 ? -17.578 18.109 1.847 1 98.44 31 ARG B O 1
ATOM 1418 N N . MET B 1 32 ? -15.836 18.453 3.225 1 98.12 32 MET B N 1
ATOM 1419 C CA . MET B 1 32 ? -16.547 17.891 4.363 1 98.12 32 MET B CA 1
ATOM 1420 C C . MET B 1 32 ? -16.438 18.797 5.582 1 98.12 32 MET B C 1
ATOM 1422 O O . MET B 1 32 ? -15.383 19.391 5.824 1 98.12 32 MET B O 1
ATOM 1426 N N . THR B 1 33 ? -17.531 18.891 6.312 1 98.12 33 THR B N 1
ATOM 1427 C CA . THR B 1 33 ? -17.484 19.484 7.641 1 98.12 33 THR B CA 1
ATOM 1428 C C . THR B 1 33 ? -17.188 18.422 8.703 1 98.12 33 THR B C 1
ATOM 1430 O O . THR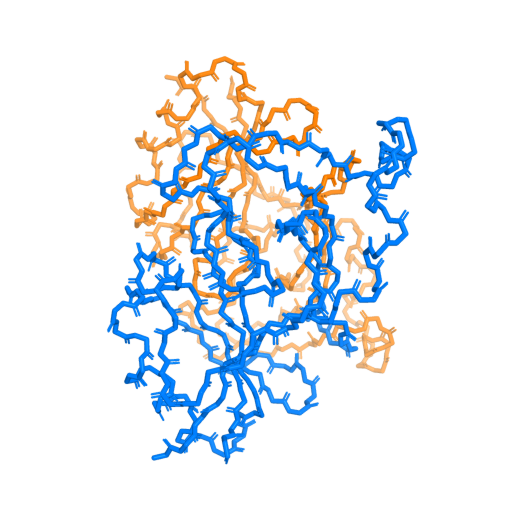 B 1 33 ? -17.891 17.406 8.781 1 98.12 33 THR B O 1
ATOM 1433 N N . VAL B 1 34 ? -16.234 18.641 9.453 1 98.38 34 VAL B N 1
ATOM 1434 C CA . VAL B 1 34 ? -15.789 17.672 10.445 1 98.38 34 VAL B CA 1
ATOM 1435 C C . VAL B 1 34 ? -16.828 17.562 11.57 1 98.38 34 VAL B C 1
ATOM 1437 O O . VAL B 1 34 ? -17.172 18.578 12.18 1 98.38 34 VAL B O 1
ATOM 1440 N N . ALA B 1 35 ? -17.234 16.375 11.867 1 97.31 35 ALA B N 1
ATOM 1441 C CA . ALA B 1 35 ? -18.266 16.141 12.875 1 97.31 35 ALA B CA 1
ATOM 1442 C C . ALA B 1 35 ? -17.656 15.805 14.227 1 97.31 35 ALA B C 1
ATOM 1444 O O . ALA B 1 35 ? -18.203 16.141 15.281 1 97.31 35 ALA B O 1
ATOM 1445 N N . LYS B 1 36 ? -16.5 15.227 14.18 1 97.62 36 LYS B N 1
ATOM 1446 C CA . LYS B 1 36 ? -15.883 14.75 15.414 1 97.62 36 LYS B CA 1
ATOM 1447 C C . LYS B 1 36 ? -14.367 14.68 15.273 1 97.62 36 LYS B C 1
ATOM 1449 O O . LYS B 1 36 ? -13.844 14.586 14.164 1 97.62 36 LYS B O 1
ATOM 1454 N N . LYS B 1 37 ? -13.75 14.719 16.422 1 97.25 37 LYS B N 1
ATOM 1455 C CA . LYS B 1 37 ? -12.305 14.555 16.547 1 97.25 37 LYS B CA 1
ATOM 1456 C C . LYS B 1 37 ? -11.961 13.406 17.5 1 97.25 37 LYS B C 1
ATOM 1458 O O . LYS B 1 37 ? -12.5 13.328 18.609 1 97.25 37 LYS B O 1
ATOM 1463 N N . PRO B 1 38 ? -11.094 12.539 17.156 1 97.81 38 PRO B N 1
ATOM 1464 C CA . PRO B 1 38 ? -10.398 12.438 15.875 1 97.81 38 PRO B CA 1
ATOM 1465 C C . PRO B 1 38 ? -11.297 11.906 14.758 1 97.81 38 PRO B C 1
ATOM 1467 O O . PRO B 1 38 ? -12.375 11.375 15.031 1 97.81 38 PRO B O 1
ATOM 1470 N N . GLY B 1 39 ? -10.859 12.117 13.477 1 96.69 39 GLY B N 1
ATOM 1471 C CA . GLY B 1 39 ? -11.625 11.547 12.383 1 96.69 39 GLY B CA 1
ATOM 1472 C C . GLY B 1 39 ? -11.266 12.125 11.031 1 96.69 39 GLY B C 1
ATOM 1473 O O . GLY B 1 39 ? -11.562 11.523 9.992 1 96.69 39 GLY B O 1
ATOM 1474 N N . ALA B 1 40 ? -10.672 13.258 10.984 1 97.88 40 ALA B N 1
ATOM 1475 C CA . ALA B 1 40 ? -10.266 13.93 9.758 1 97.88 40 ALA B CA 1
ATOM 1476 C C . ALA B 1 40 ? -8.82 14.398 9.836 1 97.88 40 ALA B C 1
ATOM 1478 O O . ALA B 1 40 ? -8.555 15.586 10.031 1 97.88 40 ALA B O 1
ATOM 1479 N N . PRO B 1 41 ? -7.906 13.484 9.711 1 98.69 41 PRO B N 1
ATOM 1480 C CA . PRO B 1 41 ? -6.48 13.805 9.852 1 98.69 41 PRO B CA 1
ATOM 1481 C C . PRO B 1 41 ? -5.918 14.555 8.656 1 98.69 41 PRO B C 1
ATOM 1483 O O . PRO B 1 41 ? -5.797 13.992 7.566 1 98.69 41 PRO B O 1
ATOM 1486 N N . CYS B 1 42 ? -5.484 15.781 8.914 1 98.88 42 CYS B N 1
ATOM 1487 C CA . CYS B 1 42 ? -4.895 16.625 7.875 1 98.88 42 CYS B CA 1
ATOM 1488 C C . CYS B 1 42 ? -3.473 16.172 7.559 1 98.88 42 CYS B C 1
ATOM 1490 O O . CYS B 1 42 ? -2.66 15.984 8.469 1 98.88 42 CYS B O 1
ATOM 1492 N N . ARG B 1 43 ? -3.111 16.094 6.273 1 98.81 43 ARG B N 1
ATOM 1493 C CA . ARG B 1 43 ? -1.794 15.602 5.887 1 98.81 43 ARG B CA 1
ATOM 1494 C C . ARG B 1 43 ? -0.784 16.75 5.797 1 98.81 43 ARG B C 1
ATOM 1496 O O . ARG B 1 43 ? 0.423 16.5 5.723 1 98.81 43 ARG B O 1
ATOM 1503 N N . VAL B 1 44 ? -1.213 17.953 5.84 1 98.88 44 VAL B N 1
ATOM 1504 C CA . VAL B 1 44 ? -0.292 19.094 5.859 1 98.88 44 VAL B CA 1
ATOM 1505 C C . VAL B 1 44 ? 0.167 19.359 7.293 1 98.88 44 VAL B C 1
ATOM 1507 O O . VAL B 1 44 ? 1.368 19.438 7.559 1 98.88 44 VAL B O 1
ATOM 1510 N N . THR B 1 45 ? -0.708 19.422 8.258 1 98.75 45 THR B N 1
ATOM 1511 C CA . THR B 1 45 ? -0.397 19.844 9.617 1 98.75 45 THR B CA 1
ATOM 1512 C C . THR B 1 45 ? -0.123 18.625 10.508 1 98.75 45 THR B C 1
ATOM 1514 O O . THR B 1 45 ? 0.376 18.781 11.625 1 98.75 45 THR B O 1
ATOM 1517 N N . LEU B 1 46 ? -0.503 17.453 10.07 1 98.75 46 LEU B N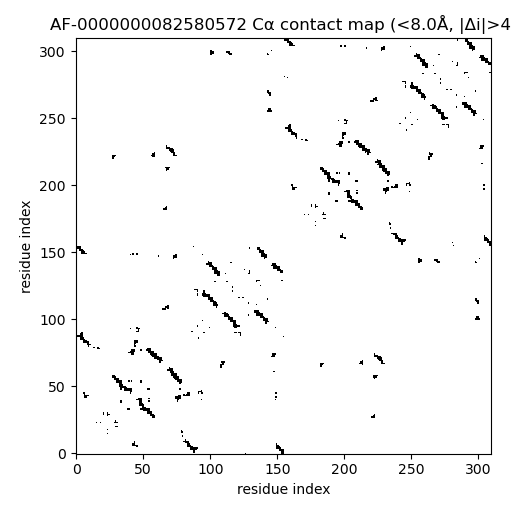 1
ATOM 1518 C CA . LEU B 1 46 ? -0.395 16.219 10.82 1 98.75 46 LEU B CA 1
ATOM 1519 C C . LEU B 1 46 ? -1.128 16.328 12.156 1 98.75 46 LEU B C 1
ATOM 1521 O O . LEU B 1 46 ? -0.627 15.859 13.188 1 98.75 46 LEU B O 1
ATOM 1525 N N . ALA B 1 47 ? -2.289 16.922 12.086 1 98.44 47 ALA B N 1
ATOM 1526 C CA . ALA B 1 47 ? -3.244 17.031 13.18 1 98.44 47 ALA B CA 1
ATOM 1527 C C . ALA B 1 47 ? -4.664 16.75 12.703 1 98.44 47 ALA B C 1
ATOM 1529 O O . ALA B 1 47 ? -5.016 17.062 11.562 1 98.44 47 ALA B O 1
ATOM 1530 N N . ASP B 1 48 ? -5.48 16.156 13.57 1 98.69 48 ASP B N 1
ATOM 1531 C CA . ASP B 1 48 ? -6.902 16.016 13.273 1 98.69 48 ASP B CA 1
ATOM 1532 C C . ASP B 1 48 ? -7.598 17.375 13.289 1 98.69 48 ASP B C 1
ATOM 1534 O O . ASP B 1 48 ? -7.355 18.188 14.188 1 98.69 48 ASP B O 1
ATOM 1538 N N . ALA B 1 49 ? -8.414 17.531 12.312 1 98.5 49 ALA B N 1
ATOM 1539 C CA . ALA B 1 49 ? -9.219 18.75 12.281 1 98.5 49 ALA B CA 1
ATOM 1540 C C . ALA B 1 49 ? -10.234 18.766 13.422 1 98.5 49 ALA B C 1
ATOM 1542 O O . ALA B 1 49 ? -10.648 17.703 13.906 1 98.5 49 ALA B O 1
ATOM 1543 N N . GLU B 1 50 ? -10.602 19.922 13.805 1 98.06 50 GLU B N 1
ATOM 1544 C CA . GLU B 1 50 ?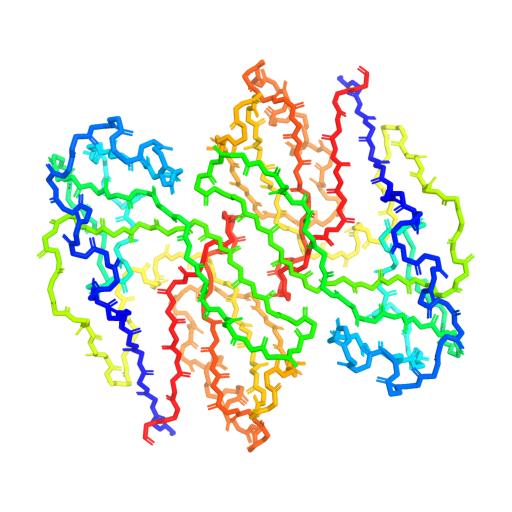 -11.594 20.125 14.859 1 98.06 50 GLU B CA 1
ATOM 1545 C C . GLU B 1 50 ? -13.016 20.031 14.312 1 98.06 50 GLU B C 1
ATOM 1547 O O . GLU B 1 50 ? -13.258 20.359 13.148 1 98.06 50 GLU B O 1
ATOM 1552 N N . PRO B 1 51 ? -13.93 19.531 15.266 1 98.25 51 PRO B N 1
ATOM 1553 C CA . PRO B 1 51 ? -15.328 19.625 14.828 1 98.25 51 PRO B CA 1
ATOM 1554 C C . PRO B 1 51 ? -15.719 21.016 14.344 1 98.25 51 PRO B C 1
ATOM 1556 O O . PRO B 1 51 ? -15.328 22.016 14.961 1 98.25 51 PRO B O 1
ATOM 1559 N N . GLY B 1 52 ? -16.391 21.094 13.172 1 98.12 52 GLY B N 1
ATOM 1560 C CA . GLY B 1 52 ? -16.797 22.359 12.609 1 98.12 52 GLY B CA 1
ATOM 1561 C C . GLY B 1 52 ? -15.875 22.859 11.516 1 98.12 52 GLY B C 1
ATOM 1562 O O . GLY B 1 52 ? -16.266 23.656 10.672 1 98.12 52 GLY B O 1
ATOM 1563 N N . GLU B 1 53 ? -14.617 22.391 11.531 1 98.31 53 GLU B N 1
ATOM 1564 C CA . GLU B 1 53 ? -13.688 22.75 10.461 1 98.31 53 GLU B CA 1
ATOM 1565 C C . GLU B 1 53 ? -14.055 22.031 9.164 1 98.31 53 GLU B C 1
ATOM 1567 O O . GLU B 1 53 ? -14.836 21.078 9.164 1 98.31 53 GLU B O 1
ATOM 1572 N N . THR B 1 54 ? -13.508 22.688 8.188 1 97.94 54 THR B N 1
ATOM 1573 C CA . THR B 1 54 ? -13.695 22.094 6.863 1 97.94 54 THR B CA 1
ATOM 1574 C C . THR B 1 54 ? -12.422 21.406 6.387 1 97.94 54 THR B C 1
ATOM 1576 O O . THR B 1 54 ? -11.32 21.938 6.562 1 97.94 54 THR B O 1
ATOM 1579 N N . VAL B 1 55 ? -12.625 20.219 5.797 1 98.81 55 VAL B N 1
ATOM 1580 C CA . VAL B 1 55 ? -11.523 19.484 5.168 1 98.81 55 VAL B CA 1
ATOM 1581 C C . VAL B 1 55 ? -11.898 19.109 3.74 1 98.81 55 VAL B C 1
ATOM 1583 O O . VAL B 1 55 ? -13.078 19.016 3.406 1 98.81 55 VAL B O 1
ATOM 1586 N N . LEU B 1 56 ? -10.93 19.047 2.938 1 98.75 56 LEU B N 1
ATOM 1587 C CA . LEU B 1 56 ? -11.07 18.469 1.604 1 98.75 56 LEU B CA 1
ATOM 1588 C C . LEU B 1 56 ? -10.625 17.016 1.598 1 98.75 56 LEU B C 1
ATOM 1590 O O . LEU B 1 56 ? -9.531 16.688 2.068 1 98.75 56 LEU B O 1
ATOM 1594 N N . LEU B 1 57 ? -11.5 16.141 1.253 1 98.75 57 LEU B N 1
ATOM 1595 C CA . LEU B 1 57 ? -11.164 14.781 0.877 1 98.75 57 LEU B CA 1
ATOM 1596 C C . LEU B 1 57 ? -10.836 14.688 -0.609 1 98.75 57 LEU B C 1
ATOM 1598 O O . LEU B 1 57 ? -11.695 14.945 -1.456 1 98.75 57 LEU B O 1
ATOM 1602 N N . LEU B 1 58 ? -9.602 14.359 -0.949 1 98.62 58 LEU B N 1
ATOM 1603 C CA . LEU B 1 58 ? -9.164 14.406 -2.342 1 98.62 58 LEU B CA 1
ATOM 1604 C C . LEU B 1 58 ? -8.164 13.297 -2.637 1 98.62 58 LEU B C 1
ATOM 1606 O O . LEU B 1 58 ? -7.668 12.641 -1.716 1 98.62 58 LEU B O 1
ATOM 1610 N N . ASN B 1 59 ? -7.988 13.016 -3.885 1 97.94 59 ASN B N 1
ATOM 1611 C CA . ASN B 1 59 ? -7.02 12.016 -4.328 1 97.94 59 ASN B CA 1
ATOM 1612 C C . ASN B 1 59 ? -5.617 12.609 -4.438 1 97.94 59 ASN B C 1
ATOM 1614 O O . ASN B 1 59 ? -5.441 13.719 -4.945 1 97.94 59 ASN B O 1
ATOM 1618 N N . HIS B 1 60 ? -4.582 11.914 -3.961 1 97.94 60 HIS B N 1
ATOM 1619 C CA . HIS B 1 60 ? -3.205 12.391 -3.92 1 97.94 60 HIS B CA 1
ATOM 1620 C C . HIS B 1 60 ? -2.229 11.281 -4.297 1 97.94 60 HIS B C 1
ATOM 1622 O O . HIS B 1 60 ? -2.258 10.195 -3.715 1 97.94 60 HIS B O 1
ATOM 1628 N N . ALA B 1 61 ? -1.375 11.617 -5.363 1 97.69 61 ALA B N 1
ATOM 1629 C CA . ALA B 1 61 ? -0.275 10.711 -5.691 1 97.69 61 ALA B CA 1
ATOM 1630 C C . ALA B 1 61 ? 0.838 10.805 -4.652 1 97.69 61 ALA B C 1
ATOM 1632 O O . ALA B 1 61 ? 1.84 11.492 -4.863 1 97.69 61 ALA B O 1
ATOM 1633 N N . HIS B 1 62 ? 0.724 9.984 -3.58 1 98.06 62 HIS B N 1
ATOM 1634 C CA . HIS B 1 62 ? 1.641 10.109 -2.453 1 98.06 62 HIS B CA 1
ATOM 1635 C C . HIS B 1 62 ? 2.949 9.375 -2.723 1 98.06 62 HIS B C 1
ATOM 1637 O O . HIS B 1 62 ? 3.945 9.594 -2.033 1 98.06 62 HIS B O 1
ATOM 1643 N N . LEU B 1 63 ? 3.018 8.492 -3.68 1 98.19 63 LEU B N 1
ATOM 1644 C CA . LEU B 1 63 ? 4.227 7.785 -4.086 1 98.19 63 LEU B CA 1
ATOM 1645 C C . LEU B 1 63 ? 4.395 7.816 -5.602 1 98.19 63 LEU B C 1
ATOM 1647 O O . LEU B 1 63 ? 4.203 6.797 -6.27 1 98.19 63 LEU B O 1
ATOM 1651 N N . PRO B 1 64 ? 4.781 8.969 -6.18 1 97.19 64 PRO B N 1
ATOM 1652 C CA . PRO B 1 64 ? 4.898 9.156 -7.629 1 97.19 64 PRO B CA 1
ATOM 1653 C C . PRO B 1 64 ? 6.215 8.625 -8.188 1 97.19 64 PRO B C 1
ATOM 1655 O O . PRO B 1 64 ? 6.945 9.359 -8.859 1 97.19 64 PRO B O 1
ATOM 1658 N N . VAL B 1 65 ? 6.543 7.355 -8.023 1 97.44 65 VAL B N 1
ATOM 1659 C CA . VAL B 1 65 ? 7.793 6.727 -8.43 1 97.44 65 VAL B CA 1
ATOM 1660 C C . VAL B 1 65 ? 7.578 5.953 -9.734 1 97.44 65 VAL B C 1
ATOM 1662 O O . VAL B 1 65 ? 6.441 5.668 -10.109 1 97.44 65 VAL B O 1
ATOM 1665 N N . ALA B 1 66 ? 8.68 5.66 -10.375 1 95.81 66 ALA B N 1
ATOM 1666 C CA . ALA B 1 66 ? 8.664 4.82 -11.57 1 95.81 66 ALA B CA 1
ATOM 1667 C C . ALA B 1 66 ? 8.891 3.355 -11.211 1 95.81 66 ALA B C 1
ATOM 1669 O O . ALA B 1 66 ? 9.844 2.736 -11.695 1 95.81 66 ALA B O 1
ATOM 1670 N N . SER B 1 67 ? 8.133 2.789 -10.391 1 98 67 SER B N 1
ATOM 1671 C CA . SER B 1 67 ? 8.148 1.403 -9.93 1 98 67 SER B CA 1
ATOM 1672 C C . SER B 1 67 ? 6.734 0.842 -9.82 1 98 67 SER B C 1
ATOM 1674 O O . SER B 1 67 ? 5.758 1.588 -9.914 1 98 67 SER B O 1
ATOM 1676 N N . PRO B 1 68 ? 6.652 -0.529 -9.586 1 98.38 68 PRO B N 1
ATOM 1677 C CA . PRO B 1 68 ? 5.32 -1.115 -9.43 1 98.38 68 PRO B CA 1
ATOM 1678 C C . PRO B 1 68 ? 4.539 -0.503 -8.266 1 98.38 68 PRO B C 1
ATOM 1680 O O . PRO B 1 68 ? 3.318 -0.649 -8.195 1 98.38 68 PRO B O 1
ATOM 1683 N N . TYR B 1 69 ? 5.188 0.203 -7.418 1 98.69 69 TYR B N 1
ATOM 1684 C CA . TYR B 1 69 ? 4.586 0.607 -6.152 1 98.69 69 TYR B CA 1
ATOM 1685 C C . TYR B 1 69 ? 3.992 2.008 -6.254 1 98.69 69 TYR B C 1
ATOM 1687 O O . TYR B 1 69 ? 3.48 2.545 -5.27 1 98.69 69 TYR B O 1
ATOM 1695 N N . ARG B 1 70 ? 4.113 2.662 -7.449 1 98.25 70 ARG B N 1
ATOM 1696 C CA . ARG B 1 70 ? 3.451 3.951 -7.621 1 98.25 70 ARG B CA 1
ATOM 1697 C C . ARG B 1 70 ? 2.018 3.902 -7.105 1 98.25 70 ARG B C 1
ATOM 1699 O O . ARG B 1 70 ? 1.311 2.912 -7.305 1 98.25 70 ARG B O 1
ATOM 1706 N N . SER B 1 71 ? 1.577 4.969 -6.418 1 98.44 71 SER B N 1
ATOM 1707 C CA . SER B 1 71 ? 0.292 4.852 -5.738 1 98.44 71 SER B CA 1
ATOM 1708 C C . SER B 1 71 ? -0.325 6.223 -5.48 1 98.44 71 SER B C 1
ATOM 1710 O O . SER B 1 71 ? 0.393 7.207 -5.285 1 98.44 71 SER B O 1
ATOM 1712 N N . ALA B 1 72 ? -1.643 6.289 -5.535 1 98.25 72 ALA B N 1
ATOM 1713 C CA . ALA B 1 72 ? -2.484 7.422 -5.156 1 98.25 72 ALA B CA 1
ATOM 1714 C C . ALA B 1 72 ? -3.705 6.957 -4.367 1 98.25 72 ALA B C 1
ATOM 1716 O O . ALA B 1 72 ? -4.18 5.832 -4.551 1 98.25 72 ALA B O 1
ATOM 1717 N N . HIS B 1 73 ? -4.148 7.695 -3.512 1 98.44 73 HIS B N 1
ATOM 1718 C CA . HIS B 1 73 ? -5.293 7.391 -2.66 1 98.44 73 HIS B CA 1
ATOM 1719 C C . HIS B 1 73 ? -5.832 8.648 -1.989 1 98.44 73 HIS B C 1
ATOM 1721 O O . HIS B 1 73 ? -5.289 9.742 -2.178 1 98.44 73 HIS B O 1
ATOM 1727 N N . ALA B 1 74 ? -6.945 8.547 -1.219 1 98.69 74 ALA B N 1
ATOM 1728 C CA . ALA B 1 74 ? -7.633 9.672 -0.584 1 98.69 74 ALA B CA 1
ATOM 1729 C C . ALA B 1 74 ? -6.848 10.18 0.624 1 98.69 74 ALA B C 1
ATOM 1731 O O . ALA B 1 74 ? -6.297 9.383 1.392 1 98.69 74 ALA B O 1
ATOM 1732 N N . ILE B 1 75 ? -6.793 11.43 0.753 1 98.81 75 ILE B N 1
ATOM 1733 C CA . ILE B 1 75 ? -6.301 12.07 1.967 1 98.81 75 ILE B CA 1
ATOM 1734 C C . ILE B 1 75 ? -7.227 13.227 2.355 1 98.81 75 ILE B C 1
ATOM 1736 O O . ILE B 1 75 ? -8.008 13.703 1.532 1 98.81 75 ILE B O 1
ATOM 1740 N N . PHE B 1 76 ? -7.113 13.641 3.611 1 98.81 76 PHE B N 1
ATOM 1741 C CA . PHE B 1 76 ? -7.719 14.883 4.074 1 98.81 76 PHE B CA 1
ATOM 1742 C C . PHE B 1 76 ? -6.691 16.016 4.109 1 98.81 76 PHE B C 1
ATOM 1744 O O . PHE B 1 76 ? -5.559 15.812 4.543 1 98.81 76 PHE B O 1
ATOM 1751 N N . VAL B 1 77 ? -7.129 17.078 3.646 1 98.81 77 VAL B N 1
ATOM 1752 C CA . VAL B 1 77 ? -6.414 18.328 3.816 1 98.81 77 VAL B CA 1
ATOM 1753 C C . VAL B 1 77 ? -7.34 19.375 4.441 1 98.81 77 VAL B C 1
ATOM 1755 O O . VAL B 1 77 ? -8.422 19.656 3.916 1 98.81 77 VAL B O 1
ATOM 1758 N N . ARG B 1 78 ? -6.891 19.844 5.582 1 98.31 78 ARG B N 1
ATOM 1759 C CA . ARG B 1 78 ? -7.617 20.953 6.184 1 98.31 78 ARG B CA 1
ATOM 1760 C C . ARG B 1 78 ? -7.652 22.156 5.242 1 98.31 78 ARG B C 1
ATOM 1762 O O . ARG B 1 78 ? -6.617 22.562 4.711 1 98.31 78 ARG B O 1
ATOM 1769 N N . GLU B 1 79 ? -8.766 22.609 5.02 1 97.44 79 GLU B N 1
ATOM 1770 C CA . GLU B 1 79 ? -8.844 23.797 4.156 1 97.44 79 GLU B CA 1
ATOM 1771 C C . GLU B 1 79 ? -8.133 24.984 4.789 1 97.44 79 GLU B C 1
ATOM 1773 O O . GLU B 1 79 ? -8.414 25.344 5.938 1 97.44 79 GLU B O 1
ATOM 1778 N N . GLY B 1 80 ? -7.16 25.531 4.043 1 96.81 80 GLY B N 1
ATOM 1779 C CA . GLY B 1 80 ? -6.406 26.672 4.527 1 96.81 80 GLY B CA 1
ATOM 1780 C C . GLY B 1 80 ? -5.066 26.297 5.129 1 96.81 80 GLY B C 1
ATOM 1781 O O . GLY B 1 80 ? -4.289 27.172 5.52 1 96.81 80 GLY B O 1
ATOM 1782 N N . ALA B 1 81 ? -4.852 25.047 5.27 1 98.19 81 ALA B N 1
ATOM 1783 C CA . ALA B 1 81 ? -3.545 24.641 5.773 1 98.19 81 ALA B CA 1
ATOM 1784 C C . ALA B 1 81 ? -2.426 25.141 4.859 1 98.19 81 ALA B C 1
ATOM 1786 O O . ALA B 1 81 ? -2.477 24.938 3.645 1 98.19 81 ALA B O 1
ATOM 1787 N N . GLU B 1 82 ? -1.363 25.719 5.52 1 97.25 82 GLU B N 1
ATOM 1788 C CA . GLU B 1 82 ? -0.339 26.359 4.695 1 97.25 82 GLU B CA 1
ATOM 1789 C C . GLU B 1 82 ? 1.056 25.875 5.07 1 97.25 82 GLU B C 1
ATOM 1791 O O . GLU B 1 82 ? 1.994 25.984 4.277 1 97.25 82 GLU B O 1
ATOM 1796 N N . VAL B 1 83 ? 1.154 25.453 6.238 1 97.81 83 VAL B N 1
ATOM 1797 C CA . VAL B 1 83 ? 2.492 25.141 6.723 1 97.81 83 VAL B CA 1
ATOM 1798 C C . VAL B 1 83 ? 2.594 23.641 7.016 1 97.81 83 VAL B C 1
ATOM 1800 O O . VAL B 1 83 ? 1.929 23.125 7.922 1 97.81 83 VAL B O 1
ATOM 1803 N N . PRO B 1 84 ? 3.445 22.984 6.293 1 98.62 84 PRO B N 1
ATOM 1804 C CA . PRO B 1 84 ? 3.645 21.562 6.613 1 98.62 84 PRO B CA 1
ATOM 1805 C C . PRO B 1 84 ? 4.285 21.344 7.98 1 98.62 84 PRO B C 1
ATOM 1807 O O . PRO B 1 84 ? 5.242 22.047 8.336 1 98.62 84 PRO B O 1
ATOM 1810 N N . ALA B 1 85 ? 3.744 20.422 8.773 1 98.69 85 ALA B N 1
ATOM 1811 C CA . ALA B 1 85 ? 4.328 20.062 10.062 1 98.69 85 ALA B CA 1
ATOM 1812 C C . ALA B 1 85 ? 5.668 19.359 9.883 1 98.69 85 ALA B C 1
ATOM 1814 O O . ALA B 1 85 ? 5.926 18.75 8.844 1 98.69 85 ALA B O 1
ATOM 1815 N N . ARG B 1 86 ? 6.465 19.516 10.867 1 98.38 86 ARG B N 1
ATOM 1816 C CA . ARG B 1 86 ? 7.758 18.844 10.938 1 98.38 86 ARG B CA 1
ATOM 1817 C C . ARG B 1 86 ? 8.055 18.359 12.359 1 98.38 86 ARG B C 1
ATOM 1819 O O . ARG B 1 86 ? 8.109 19.172 13.289 1 98.38 86 ARG B O 1
ATOM 1826 N N . PHE B 1 87 ? 8.211 17.094 12.547 1 98.62 87 PHE B N 1
ATOM 1827 C CA . PHE B 1 87 ? 8.539 16.469 13.828 1 98.62 87 PHE B CA 1
ATOM 1828 C C . PHE B 1 87 ? 9.891 15.773 13.758 1 98.62 87 PHE B C 1
ATOM 1830 O O . PHE B 1 87 ? 10.102 14.898 12.906 1 98.62 87 PHE B O 1
ATOM 1837 N N . GLU B 1 88 ? 10.766 16.172 14.578 1 98.44 88 GLU B N 1
ATOM 1838 C CA . GLU B 1 88 ? 12.07 15.523 14.711 1 98.44 88 GLU B CA 1
ATOM 1839 C C . GLU B 1 88 ? 12.102 14.602 15.922 1 98.44 88 GLU B C 1
ATOM 1841 O O . GLU B 1 88 ? 11.914 15.047 17.062 1 98.44 88 GLU B O 1
ATOM 1846 N N . ASN B 1 89 ? 12.312 13.367 15.68 1 98.5 89 ASN B N 1
ATOM 1847 C CA . ASN B 1 89 ? 12.383 12.352 16.719 1 98.5 89 ASN B CA 1
ATOM 1848 C C . ASN B 1 89 ? 11.156 12.383 17.625 1 98.5 89 ASN B C 1
ATOM 1850 O O . ASN B 1 89 ? 11.281 12.297 18.859 1 98.5 89 ASN B O 1
ATOM 1854 N N . ALA B 1 90 ? 10.078 12.633 17.016 1 98.44 90 ALA B N 1
ATOM 1855 C CA . ALA B 1 90 ? 8.805 12.641 17.719 1 98.44 90 ALA B CA 1
ATOM 1856 C C . ALA B 1 90 ? 7.668 12.18 16.797 1 98.44 90 ALA B C 1
ATOM 1858 O O . ALA B 1 90 ? 7.625 12.539 15.625 1 98.44 90 ALA B O 1
ATOM 1859 N N . VAL B 1 91 ? 6.793 11.383 17.375 1 98.75 91 VAL B N 1
ATOM 1860 C CA . VAL B 1 91 ? 5.605 10.922 16.672 1 98.75 91 VAL B CA 1
ATOM 1861 C C . VAL B 1 91 ? 4.43 11.852 16.969 1 98.75 91 VAL B C 1
ATOM 1863 O O . VAL B 1 91 ? 4.039 12.008 18.141 1 98.75 91 VAL B O 1
ATOM 1866 N N . PRO B 1 92 ? 3.842 12.477 15.93 1 98.62 92 PRO B N 1
ATOM 1867 C CA . PRO B 1 92 ? 2.672 13.312 16.219 1 98.62 92 PRO B CA 1
ATOM 1868 C C . PRO B 1 92 ? 1.5 12.516 16.781 1 98.62 92 PRO B C 1
ATOM 1870 O O . PRO B 1 92 ? 1.348 11.328 16.469 1 98.62 92 PRO B O 1
ATOM 1873 N N . GLU B 1 93 ? 0.681 13.164 17.531 1 98.44 93 GLU B N 1
ATOM 1874 C CA . GLU B 1 93 ? -0.485 12.547 18.156 1 98.44 93 GLU B CA 1
ATOM 1875 C C . GLU B 1 93 ? -1.398 11.914 17.109 1 98.44 93 GLU B C 1
ATOM 1877 O O . GLU B 1 93 ? -1.979 10.852 17.344 1 98.44 93 GLU B O 1
ATOM 1882 N N . GLN B 1 94 ? -1.549 12.586 15.992 1 98.5 94 GLN B N 1
ATOM 1883 C CA . GLN B 1 94 ? -2.408 12.102 14.914 1 98.5 94 GLN B CA 1
ATOM 1884 C C . GLN B 1 94 ? -2.043 10.68 14.516 1 98.5 94 GLN B C 1
ATOM 1886 O O . GLN B 1 94 ? -2.92 9.875 14.188 1 98.5 94 GLN B O 1
ATOM 1891 N N . LEU B 1 95 ? -0.782 10.367 14.516 1 98.81 95 LEU B N 1
ATOM 1892 C CA . LEU B 1 95 ? -0.322 9.023 14.195 1 98.81 95 LEU B CA 1
ATOM 1893 C C . LEU B 1 95 ? -0.393 8.117 15.414 1 98.81 95 LEU B C 1
ATOM 1895 O O . LEU B 1 95 ? -0.8 6.957 15.312 1 98.81 95 LEU B O 1
ATOM 1899 N N . ALA B 1 96 ? -0.07 8.625 16.578 1 98.81 96 ALA B N 1
ATOM 1900 C CA . ALA B 1 96 ? 0.11 7.844 17.797 1 98.81 96 ALA B CA 1
ATOM 1901 C C . ALA B 1 96 ? -1.186 7.141 18.188 1 98.81 96 ALA B C 1
ATOM 1903 O O . ALA B 1 96 ? -1.156 6.082 18.828 1 98.81 96 ALA B O 1
ATOM 1904 N N . ILE B 1 97 ? -2.318 7.652 17.828 1 98.69 97 ILE B N 1
ATOM 1905 C CA . ILE B 1 97 ? -3.59 7.156 18.344 1 98.69 97 ILE B CA 1
ATOM 1906 C C . ILE B 1 97 ? -4.207 6.18 17.344 1 98.69 97 ILE B C 1
ATOM 1908 O O . ILE B 1 97 ? -5.355 5.762 17.5 1 98.69 97 ILE B O 1
ATOM 1912 N N . ARG B 1 98 ? -3.525 5.832 16.328 1 98.69 98 ARG B N 1
ATOM 1913 C CA . ARG B 1 98 ? -4.094 5.027 15.258 1 98.69 98 ARG B CA 1
ATOM 1914 C C . ARG B 1 98 ? -3.273 3.76 15.031 1 98.69 98 ARG B C 1
ATOM 1916 O O . ARG B 1 98 ? -2.111 3.684 15.438 1 98.69 98 ARG B O 1
ATOM 1923 N N . LEU B 1 99 ? -3.93 2.715 14.445 1 98.88 99 LEU B N 1
ATOM 1924 C CA . LEU B 1 99 ? -3.215 1.578 13.867 1 98.88 99 LEU B CA 1
ATOM 1925 C C . LEU B 1 99 ? -2.607 1.941 12.516 1 98.88 99 LEU B C 1
ATOM 1927 O O . LEU B 1 99 ? -3.299 2.465 11.641 1 98.88 99 LEU B O 1
ATOM 1931 N N . LEU B 1 100 ? -1.302 1.684 12.398 1 98.94 100 LEU B N 1
ATOM 1932 C CA . LEU B 1 100 ? -0.569 2.199 11.242 1 98.94 100 LEU B CA 1
ATOM 1933 C C . LEU B 1 100 ? 0.054 1.062 10.445 1 98.94 100 LEU B C 1
ATOM 1935 O O . LEU B 1 100 ? 0.543 0.086 11.016 1 98.94 100 LEU B O 1
ATOM 1939 N N . SER B 1 101 ? 0.051 1.146 9.172 1 98.94 101 SER B N 1
ATOM 1940 C CA . SER B 1 101 ? 0.933 0.392 8.289 1 98.94 101 SER B CA 1
ATOM 1941 C C . SER B 1 101 ? 2.168 1.205 7.914 1 98.94 101 SER B C 1
ATOM 1943 O O . SER B 1 101 ? 2.055 2.342 7.453 1 98.94 101 SER B O 1
ATOM 1945 N N . VAL B 1 102 ? 3.348 0.661 8.117 1 98.94 102 VAL B N 1
ATOM 1946 C CA . VAL B 1 102 ? 4.605 1.332 7.812 1 98.94 102 VAL B CA 1
ATOM 1947 C C . VAL B 1 102 ? 5.352 0.56 6.727 1 98.94 102 VAL B C 1
ATOM 1949 O O . VAL B 1 102 ? 5.523 -0.657 6.828 1 98.94 102 VAL B O 1
ATOM 1952 N N . ARG B 1 103 ? 5.754 1.281 5.711 1 98.94 103 ARG B N 1
ATOM 1953 C CA . ARG B 1 103 ? 6.395 0.677 4.547 1 98.94 103 ARG B CA 1
ATOM 1954 C C . ARG B 1 103 ? 7.746 1.328 4.266 1 98.94 103 ARG B C 1
ATOM 1956 O O . ARG B 1 103 ? 7.859 2.555 4.258 1 98.94 103 ARG B O 1
ATOM 1963 N N . ALA B 1 104 ? 8.742 0.511 4.066 1 98.94 104 ALA B N 1
ATOM 1964 C CA . ALA B 1 104 ? 10.102 0.967 3.793 1 98.94 104 ALA B CA 1
ATOM 1965 C C . ALA B 1 104 ? 10.422 0.878 2.303 1 98.94 104 ALA B C 1
ATOM 1967 O O . ALA B 1 104 ? 10.164 -0.147 1.667 1 98.94 104 ALA B O 1
ATOM 1968 N N . PHE B 1 105 ? 11 1.977 1.789 1 98.88 105 PHE B N 1
ATOM 1969 C CA . PHE B 1 105 ? 11.344 2.041 0.373 1 98.88 105 PHE B CA 1
ATOM 1970 C C . PHE B 1 105 ? 12.82 2.344 0.185 1 98.88 105 PHE B C 1
ATOM 1972 O O . PHE B 1 105 ? 13.414 3.078 0.976 1 98.88 105 PHE B O 1
ATOM 1979 N N . ASP B 1 106 ? 13.391 1.809 -0.849 1 98.62 106 ASP B N 1
ATOM 1980 C CA . ASP B 1 106 ? 14.742 2.182 -1.25 1 98.62 106 ASP B CA 1
ATOM 1981 C C . ASP B 1 106 ? 14.719 3.35 -2.232 1 98.62 106 ASP B C 1
ATOM 1983 O O . ASP B 1 106 ? 13.664 3.926 -2.5 1 98.62 106 ASP B O 1
ATOM 1987 N N . ASP B 1 107 ? 15.883 3.709 -2.721 1 97.69 107 ASP B N 1
ATOM 1988 C CA . ASP B 1 107 ? 16.031 4.895 -3.562 1 97.69 107 ASP B CA 1
ATOM 1989 C C . ASP B 1 107 ? 15.312 4.703 -4.902 1 97.69 107 ASP B C 1
ATOM 1991 O O . ASP B 1 107 ? 14.992 5.68 -5.582 1 97.69 107 ASP B O 1
ATOM 1995 N N . ALA B 1 108 ? 15.055 3.441 -5.273 1 96.75 108 ALA B N 1
ATOM 1996 C CA . ALA B 1 108 ? 14.406 3.143 -6.547 1 96.75 108 ALA B CA 1
ATOM 1997 C C . ALA B 1 108 ? 12.891 3.078 -6.387 1 96.75 108 ALA B C 1
ATOM 1999 O O . ALA B 1 108 ? 12.172 2.781 -7.344 1 96.75 108 ALA B O 1
ATOM 2000 N N . GLY B 1 109 ? 12.383 3.348 -5.16 1 97.88 109 GLY B N 1
ATOM 2001 C CA . GLY B 1 109 ? 10.945 3.295 -4.926 1 97.88 109 GLY B CA 1
ATOM 2002 C C . GLY B 1 109 ? 10.414 1.882 -4.785 1 97.88 109 GLY B C 1
ATOM 2003 O O . GLY B 1 109 ? 9.219 1.642 -4.961 1 97.88 109 GLY B O 1
ATOM 2004 N N . MET B 1 110 ? 11.344 0.883 -4.613 1 98.06 110 MET B N 1
ATOM 2005 C CA . MET B 1 110 ? 10.93 -0.49 -4.34 1 98.06 110 MET B CA 1
ATOM 2006 C C . MET B 1 110 ? 10.719 -0.704 -2.842 1 98.06 110 MET B C 1
ATOM 2008 O O . MET B 1 110 ? 11.531 -0.267 -2.029 1 98.06 110 MET B O 1
ATOM 2012 N N . MET B 1 111 ? 9.641 -1.33 -2.461 1 98.56 111 MET B N 1
ATOM 2013 C CA . MET B 1 111 ? 9.375 -1.632 -1.057 1 98.56 111 MET B CA 1
ATOM 2014 C C . MET B 1 111 ? 10.281 -2.758 -0.566 1 98.56 111 MET B C 1
ATOM 2016 O O . MET B 1 111 ? 10.383 -3.803 -1.21 1 98.56 111 MET B O 1
ATOM 2020 N N . THR B 1 112 ? 10.844 -2.564 0.554 1 98.25 112 THR B N 1
ATOM 2021 C CA . THR B 1 112 ? 11.797 -3.549 1.046 1 98.25 112 THR B CA 1
ATOM 2022 C C . THR B 1 112 ? 11.289 -4.211 2.322 1 98.25 112 THR B C 1
ATOM 2024 O O . THR B 1 112 ? 11.773 -5.277 2.711 1 98.25 112 THR B O 1
ATOM 2027 N N . ASP B 1 113 ? 10.398 -3.566 2.98 1 98.5 113 ASP B N 1
ATOM 2028 C CA . ASP B 1 113 ? 9.82 -4.082 4.219 1 98.5 113 ASP B CA 1
ATOM 2029 C C . ASP B 1 113 ? 8.5 -3.381 4.543 1 98.5 113 ASP B C 1
ATOM 2031 O O . ASP B 1 113 ? 8.211 -2.311 4.004 1 98.5 113 ASP B O 1
ATOM 2035 N N . ALA B 1 114 ? 7.723 -3.969 5.34 1 98.81 114 ALA B N 1
ATOM 2036 C CA . ALA B 1 114 ? 6.453 -3.393 5.785 1 98.81 114 ALA B CA 1
ATOM 2037 C C . ALA B 1 114 ? 5.969 -4.066 7.066 1 98.81 114 ALA B C 1
ATOM 2039 O O . ALA B 1 114 ? 6.223 -5.25 7.285 1 98.81 114 ALA B O 1
ATOM 2040 N N . ASP B 1 115 ? 5.254 -3.365 7.879 1 98.88 115 ASP B N 1
ATOM 2041 C CA . ASP B 1 115 ? 4.684 -3.893 9.109 1 98.88 115 ASP B CA 1
ATOM 2042 C C . ASP B 1 115 ? 3.508 -3.037 9.586 1 98.88 115 ASP B C 1
ATOM 2044 O O . ASP B 1 115 ? 3.279 -1.946 9.055 1 98.88 115 ASP B O 1
ATOM 2048 N N . VAL B 1 116 ? 2.736 -3.574 10.461 1 98.94 116 VAL B N 1
ATOM 2049 C CA . VAL B 1 116 ? 1.638 -2.871 11.117 1 98.94 116 VAL B CA 1
ATOM 2050 C C . VAL B 1 116 ? 1.949 -2.693 12.602 1 98.94 116 VAL B C 1
ATOM 2052 O O . VAL B 1 116 ? 2.443 -3.619 13.25 1 98.94 116 VAL B O 1
ATOM 2055 N N . VAL B 1 117 ? 1.638 -1.529 13.109 1 98.88 117 VAL B N 1
ATOM 2056 C CA . VAL B 1 117 ? 1.983 -1.217 14.492 1 98.88 117 VAL B CA 1
ATOM 2057 C C . VAL B 1 117 ? 0.978 -0.219 15.062 1 98.88 117 VAL B C 1
ATOM 2059 O O . VAL B 1 117 ? 0.425 0.604 14.328 1 98.88 117 VAL B O 1
ATOM 2062 N N . GLU B 1 118 ? 0.74 -0.332 16.359 1 98.81 118 GLU B N 1
ATOM 2063 C CA . GLU B 1 118 ? 0.059 0.769 17.031 1 98.81 118 GLU B CA 1
ATOM 2064 C C . GLU B 1 118 ? 0.903 2.039 17.016 1 98.81 118 GLU B C 1
ATOM 2066 O O . GLU B 1 118 ? 2.113 1.993 17.25 1 98.81 118 GLU B O 1
ATOM 2071 N N . GLY B 1 119 ? 0.264 3.166 16.703 1 98.81 119 GLY B N 1
ATOM 2072 C CA . GLY B 1 119 ? 0.966 4.43 16.531 1 98.81 119 GLY B CA 1
ATOM 2073 C C . GLY B 1 119 ? 1.875 4.762 17.703 1 98.81 119 GLY B C 1
ATOM 2074 O O . GLY B 1 119 ? 2.938 5.359 17.531 1 98.81 119 GLY B O 1
ATOM 2075 N N . ARG B 1 120 ? 1.507 4.41 18.938 1 98.38 120 ARG B N 1
ATOM 2076 C CA . ARG B 1 120 ? 2.305 4.699 20.125 1 98.38 120 ARG B CA 1
ATOM 2077 C C . ARG B 1 120 ? 3.637 3.955 20.078 1 98.38 120 ARG B C 1
ATOM 2079 O O . ARG B 1 120 ? 4.574 4.309 20.797 1 98.38 120 ARG B O 1
ATOM 2086 N N . ASP B 1 121 ? 3.783 2.91 19.266 1 98.69 121 ASP B N 1
ATOM 2087 C CA . ASP B 1 121 ? 4.98 2.084 19.172 1 98.69 121 ASP B CA 1
ATOM 2088 C C . ASP B 1 121 ? 5.699 2.305 17.844 1 98.69 121 ASP B C 1
ATOM 2090 O O . ASP B 1 121 ? 6.473 1.453 17.391 1 98.69 121 ASP B O 1
ATOM 2094 N N . LEU B 1 122 ? 5.43 3.426 17.219 1 98.81 122 LEU B N 1
ATOM 2095 C CA . LEU B 1 122 ? 5.961 3.695 15.883 1 98.81 122 LEU B CA 1
ATOM 2096 C C . LEU B 1 122 ? 7.473 3.883 15.93 1 98.81 122 LEU B C 1
ATOM 2098 O O . LEU B 1 122 ? 8.188 3.41 15.039 1 98.81 122 LEU B O 1
ATOM 2102 N N . GLU B 1 123 ? 8.031 4.566 16.938 1 98.5 123 GLU B N 1
ATOM 2103 C CA . GLU B 1 123 ? 9.438 4.965 16.953 1 98.5 123 GLU B CA 1
ATOM 2104 C C . GLU B 1 123 ? 10.359 3.75 16.906 1 98.5 123 GLU B C 1
ATOM 2106 O O . GLU B 1 123 ? 11.312 3.713 16.125 1 98.5 123 GLU B O 1
ATOM 2111 N N . PRO B 1 124 ? 10.148 2.646 17.703 1 98.56 124 PRO B N 1
ATOM 2112 C CA . PRO B 1 124 ? 11.008 1.469 17.594 1 98.56 124 PRO B CA 1
ATOM 2113 C C . PRO B 1 124 ? 10.969 0.848 16.188 1 98.56 124 PRO B C 1
ATOM 2115 O O . PRO B 1 124 ? 11.969 0.304 15.719 1 98.56 124 PRO B O 1
ATOM 2118 N N . LEU B 1 125 ? 9.844 0.921 15.578 1 98.81 125 LEU B N 1
ATOM 2119 C CA . LEU B 1 125 ? 9.742 0.365 14.234 1 98.81 125 LEU B CA 1
ATOM 2120 C C . LEU B 1 125 ? 10.531 1.205 13.234 1 98.81 125 LEU B C 1
ATOM 2122 O O . LEU B 1 125 ? 11.18 0.663 12.344 1 98.81 125 LEU B O 1
ATOM 2126 N N . ILE B 1 126 ? 10.422 2.543 13.344 1 98.88 126 ILE B N 1
ATOM 2127 C CA . ILE B 1 126 ? 11.242 3.422 12.516 1 98.88 126 ILE B CA 1
ATOM 2128 C C . ILE B 1 126 ? 12.711 3.045 12.664 1 98.88 126 ILE B C 1
ATOM 2130 O O . ILE B 1 126 ? 13.422 2.895 11.664 1 98.88 126 ILE B O 1
ATOM 2134 N N . ALA B 1 127 ? 13.148 2.879 13.898 1 98.56 127 ALA B N 1
ATOM 2135 C CA . ALA B 1 127 ? 14.539 2.521 14.156 1 98.56 127 ALA B CA 1
ATOM 2136 C C . ALA B 1 127 ? 14.898 1.189 13.508 1 98.56 127 ALA B C 1
ATOM 2138 O O . ALA B 1 127 ? 15.953 1.058 12.891 1 98.56 127 ALA B O 1
ATOM 2139 N N . ARG B 1 128 ? 14.039 0.217 13.641 1 98.62 128 ARG B N 1
ATOM 2140 C CA . ARG B 1 128 ? 14.289 -1.094 13.047 1 98.62 128 ARG B CA 1
ATOM 2141 C C . ARG B 1 128 ? 14.438 -0.991 11.531 1 98.62 128 ARG B C 1
ATOM 2143 O O . ARG B 1 128 ? 15.359 -1.57 10.953 1 98.62 128 ARG B O 1
ATOM 2150 N N . PHE B 1 129 ? 13.555 -0.239 10.891 1 98.75 129 PHE B N 1
ATOM 2151 C CA . PHE B 1 129 ? 13.594 -0.13 9.438 1 98.75 129 PHE B CA 1
ATOM 2152 C C . PHE B 1 129 ? 14.828 0.64 8.984 1 98.75 129 PHE B C 1
ATOM 2154 O O . PHE B 1 129 ? 15.516 0.232 8.047 1 98.75 129 PHE B O 1
ATOM 2161 N N . PHE B 1 130 ? 15.18 1.713 9.648 1 98.62 130 PHE B N 1
ATOM 2162 C CA . PHE B 1 130 ? 16.297 2.551 9.227 1 98.62 130 PHE B CA 1
ATOM 2163 C C . PHE B 1 130 ? 17.625 1.904 9.594 1 98.62 130 PHE B C 1
ATOM 2165 O O . PHE B 1 130 ? 18.688 2.383 9.188 1 98.62 130 PHE B O 1
ATOM 2172 N N . ALA B 1 131 ? 17.609 0.845 10.43 1 98.25 131 ALA B N 1
ATOM 2173 C CA . ALA B 1 131 ? 18.844 0.08 10.648 1 98.25 131 ALA B CA 1
ATOM 2174 C C . ALA B 1 131 ? 19.344 -0.534 9.352 1 98.25 131 ALA B C 1
ATOM 2176 O O . ALA B 1 131 ? 20.531 -0.839 9.227 1 98.25 131 ALA B O 1
ATOM 2177 N N . ASP B 1 132 ? 18.453 -0.722 8.406 1 98 132 ASP B N 1
ATOM 2178 C CA . ASP B 1 132 ? 18.828 -1.16 7.066 1 98 132 ASP B CA 1
ATOM 2179 C C . ASP B 1 132 ? 19.234 0.027 6.195 1 98 132 ASP B C 1
ATOM 2181 O O . ASP B 1 132 ? 18.391 0.862 5.852 1 98 132 ASP B O 1
ATOM 2185 N N . PRO B 1 133 ? 20.516 0.087 5.805 1 97.38 133 PRO B N 1
ATOM 2186 C CA . PRO B 1 133 ? 20.984 1.246 5.039 1 97.38 133 PRO B CA 1
ATOM 2187 C C . PRO B 1 133 ? 20.344 1.341 3.658 1 97.38 133 PRO B C 1
ATOM 2189 O O . PRO B 1 133 ? 20.406 2.391 3.014 1 97.38 133 PRO B O 1
ATOM 2192 N N . ALA B 1 134 ? 19.719 0.236 3.193 1 97.69 134 ALA B N 1
ATOM 2193 C CA . ALA B 1 134 ? 19.062 0.25 1.886 1 97.69 134 ALA B CA 1
ATOM 2194 C C . ALA B 1 134 ? 17.75 1.017 1.937 1 97.69 134 ALA B C 1
ATOM 2196 O O . ALA B 1 134 ? 17.203 1.379 0.896 1 97.69 134 ALA B O 1
ATOM 2197 N N . VAL B 1 135 ? 17.234 1.246 3.145 1 98.69 135 VAL B N 1
ATOM 2198 C CA . VAL B 1 135 ? 15.984 1.979 3.287 1 98.69 135 VAL B CA 1
ATOM 2199 C C . VAL B 1 135 ? 16.25 3.479 3.154 1 98.69 135 VAL B C 1
ATOM 2201 O O . VAL B 1 135 ? 16.984 4.062 3.957 1 98.69 135 VAL B O 1
ATOM 2204 N N . ALA B 1 136 ? 15.641 4.078 2.164 1 98.75 136 ALA B N 1
ATOM 2205 C CA . ALA B 1 136 ? 15.797 5.504 1.903 1 98.75 136 ALA B CA 1
ATOM 2206 C C . ALA B 1 136 ? 14.773 6.324 2.686 1 98.75 136 ALA B C 1
ATOM 2208 O O . ALA B 1 136 ? 15.094 7.395 3.203 1 98.75 136 ALA B O 1
ATOM 2209 N N . TYR B 1 137 ? 13.562 5.898 2.801 1 98.88 137 TYR B N 1
ATOM 2210 C CA . TYR B 1 137 ? 12.484 6.582 3.51 1 98.88 137 TYR B CA 1
ATOM 2211 C C . TYR B 1 137 ? 11.367 5.613 3.859 1 98.88 137 TYR B C 1
ATOM 2213 O O . TYR B 1 137 ? 11.352 4.469 3.396 1 98.88 137 TYR B O 1
ATOM 2221 N N . LEU B 1 138 ? 10.508 5.988 4.703 1 98.94 138 LEU B N 1
ATOM 2222 C CA . LEU B 1 138 ? 9.312 5.238 5.078 1 98.94 138 LEU B CA 1
ATOM 2223 C C . LEU B 1 138 ? 8.055 6.016 4.73 1 98.94 138 LEU B C 1
ATOM 2225 O O . LEU B 1 138 ? 8.047 7.25 4.754 1 98.94 138 LEU B O 1
ATOM 2229 N N . HIS B 1 139 ? 7 5.363 4.379 1 98.94 139 HIS B N 1
ATOM 2230 C CA . HIS B 1 139 ? 5.645 5.895 4.371 1 98.94 139 HIS B CA 1
ATOM 2231 C C . HIS B 1 139 ? 4.793 5.25 5.461 1 98.94 139 HIS B C 1
ATOM 2233 O O . HIS B 1 139 ? 4.781 4.023 5.598 1 98.94 139 HIS B O 1
ATOM 2239 N N . VAL B 1 140 ? 4.125 6.059 6.184 1 98.94 140 VAL B N 1
ATOM 2240 C CA . VAL B 1 140 ? 3.143 5.633 7.172 1 98.94 140 VAL B CA 1
ATOM 2241 C C . VAL B 1 140 ? 1.734 5.789 6.598 1 98.94 140 VAL B C 1
ATOM 2243 O O . VAL B 1 140 ? 1.427 6.793 5.957 1 98.94 140 VAL B O 1
ATOM 2246 N N . HIS B 1 141 ? 0.917 4.801 6.762 1 98.94 141 HIS B N 1
ATOM 2247 C CA . HIS B 1 141 ? -0.483 4.793 6.352 1 98.94 141 HIS B CA 1
ATOM 2248 C C . HIS B 1 141 ? -1.397 4.453 7.523 1 98.94 141 HIS B C 1
ATOM 2250 O O . HIS B 1 141 ? -0.991 3.744 8.445 1 98.94 141 HIS B O 1
ATOM 2256 N N . ASN B 1 142 ? -2.676 5.012 7.512 1 98.88 142 ASN B N 1
ATOM 2257 C CA . ASN B 1 142 ? -3.695 4.457 8.398 1 98.88 142 ASN B CA 1
ATOM 2258 C C . ASN B 1 142 ? -4.102 3.051 7.973 1 98.88 142 ASN B C 1
ATOM 2260 O O . ASN B 1 142 ? -4.562 2.844 6.852 1 98.88 142 ASN B O 1
ATOM 2264 N N . ALA B 1 143 ? -3.965 2.094 8.867 1 98.88 143 ALA B N 1
ATOM 2265 C CA . ALA B 1 143 ? -4.023 0.688 8.477 1 98.88 143 ALA B CA 1
ATOM 2266 C C . ALA B 1 143 ? -5.422 0.313 7.988 1 98.88 143 ALA B C 1
ATOM 2268 O O . ALA B 1 143 ? -5.566 -0.493 7.066 1 98.88 143 ALA B O 1
ATOM 2269 N N . LYS B 1 144 ? -6.488 0.881 8.578 1 98.75 144 LYS B N 1
ATOM 2270 C CA . LYS B 1 144 ? -7.852 0.481 8.25 1 98.75 144 LYS B CA 1
ATOM 2271 C C . LYS B 1 144 ? -8.289 1.072 6.914 1 98.75 144 LYS B C 1
ATOM 2273 O O . LYS B 1 144 ? -8.344 0.367 5.902 1 98.75 144 LYS B O 1
ATOM 2278 N N . PRO B 1 145 ? -8.312 2.414 6.723 1 98.75 145 PRO B N 1
ATOM 2279 C CA . PRO B 1 145 ? -8.781 2.936 5.438 1 98.75 145 PRO B CA 1
ATOM 2280 C C . PRO B 1 145 ? -7.695 2.934 4.367 1 98.75 145 PRO B C 1
ATOM 2282 O O . PRO B 1 145 ? -8 3.07 3.178 1 98.75 145 PRO B O 1
ATOM 2285 N N . GLY B 1 146 ? -6.395 2.902 4.777 1 98.56 146 GLY B N 1
ATOM 2286 C CA . GLY B 1 146 ? -5.316 2.744 3.816 1 98.56 146 GLY B CA 1
ATOM 2287 C C . GLY B 1 146 ? -4.719 4.062 3.361 1 98.56 146 GLY B C 1
ATOM 2288 O O . GLY B 1 146 ? -3.752 4.082 2.598 1 98.56 146 GLY B O 1
ATOM 2289 N N . CYS B 1 147 ? -5.203 5.176 3.795 1 98.5 147 CYS B N 1
ATOM 2290 C CA . CYS B 1 147 ? -4.719 6.469 3.33 1 98.5 147 CYS B CA 1
ATOM 2291 C C . CYS B 1 147 ? -3.295 6.727 3.812 1 98.5 147 CYS B C 1
ATOM 2293 O O . CYS B 1 147 ? -2.934 6.336 4.926 1 98.5 147 CYS B O 1
ATOM 2295 N N . PHE B 1 148 ? -2.508 7.367 2.986 1 98.88 148 PHE B N 1
ATOM 2296 C CA . PHE B 1 148 ? -1.207 7.902 3.373 1 98.88 148 PHE B CA 1
ATOM 2297 C C . PHE B 1 148 ? -1.343 8.859 4.551 1 98.88 148 PHE B C 1
ATOM 2299 O O . PHE B 1 148 ? -2.264 9.68 4.586 1 98.88 148 PHE B O 1
ATOM 2306 N N . ALA B 1 149 ? -0.39 8.711 5.488 1 98.88 149 ALA B N 1
ATOM 2307 C CA . ALA B 1 149 ? -0.444 9.562 6.668 1 98.88 149 ALA B CA 1
ATOM 2308 C C . ALA B 1 149 ? 0.73 10.539 6.695 1 98.88 149 ALA B C 1
ATOM 2310 O O . ALA B 1 149 ? 0.543 11.742 6.898 1 98.88 149 ALA B O 1
ATOM 2311 N N . ALA B 1 150 ? 1.938 9.984 6.438 1 98.88 150 ALA B N 1
ATOM 2312 C CA . ALA B 1 150 ? 3.121 10.844 6.453 1 98.88 150 ALA B CA 1
ATOM 2313 C C . ALA B 1 150 ? 4.34 10.109 5.898 1 98.88 150 ALA B C 1
ATOM 2315 O O . ALA B 1 150 ? 4.359 8.875 5.848 1 98.88 150 ALA B O 1
ATOM 2316 N N . ARG B 1 151 ? 5.305 10.891 5.496 1 98.69 151 ARG B N 1
ATOM 2317 C CA . ARG B 1 151 ? 6.625 10.375 5.141 1 98.69 151 ARG B CA 1
ATOM 2318 C C . ARG B 1 151 ? 7.598 10.508 6.305 1 98.69 151 ARG B C 1
ATOM 2320 O O . ARG B 1 151 ? 7.543 11.484 7.059 1 98.69 151 ARG B O 1
ATOM 2327 N N . VAL B 1 152 ? 8.477 9.523 6.484 1 98.88 152 VAL B N 1
ATOM 2328 C CA . VAL B 1 152 ? 9.555 9.539 7.465 1 98.88 152 VAL B CA 1
ATOM 2329 C C . VAL B 1 152 ? 10.898 9.445 6.75 1 98.88 152 VAL B C 1
ATOM 2331 O O . VAL B 1 152 ? 11.125 8.539 5.945 1 98.88 152 VAL B O 1
ATOM 2334 N N . ASP B 1 153 ? 11.75 10.383 7.051 1 98.75 153 ASP B N 1
ATOM 2335 C CA . ASP B 1 153 ? 13.109 10.391 6.527 1 98.75 153 ASP B CA 1
ATOM 2336 C C . ASP B 1 153 ? 14.133 10.266 7.656 1 98.75 153 ASP B C 1
ATOM 2338 O O . ASP B 1 153 ? 13.812 10.508 8.82 1 98.75 153 ASP B O 1
ATOM 2342 N N . ARG B 1 154 ? 15.328 9.859 7.172 1 96.88 154 ARG B N 1
ATOM 2343 C CA . ARG B 1 154 ? 16.438 9.922 8.117 1 96.88 154 ARG B CA 1
ATOM 2344 C C . ARG B 1 154 ? 16.75 11.367 8.508 1 96.88 154 ARG B C 1
ATOM 2346 O O . ARG B 1 154 ? 16.656 12.266 7.672 1 96.88 154 ARG B O 1
ATOM 2353 N N . GLY B 1 155 ? 16.906 11.539 9.812 1 88.19 155 GLY B N 1
ATOM 2354 C CA . GLY B 1 155 ? 17.281 12.852 10.312 1 88.19 155 GLY B CA 1
ATOM 2355 C C . GLY B 1 155 ? 18.766 13.156 10.133 1 88.19 155 GLY B C 1
ATOM 2356 O O . GLY B 1 155 ? 19.562 12.25 9.898 1 88.19 155 GLY B O 1
#

Radius of gyration: 19.26 Å; Cα contacts (8 Å, |Δi|>4): 814; chains: 2; bounding box: 48×49×43 Å

pLDDT: mean 98.06, std 1.5, range [86.19, 98.94]

Nearest PDB structures (foldseek):
  1uw0-assembly1_A  TM=5.023E-01  e=2.817E+00  Homo sapiens

Solvent-accessible surface area (backbone atoms only — not comparable to full-atom values): 15888 Å² total; per-residue (Å²): 137,58,31,32,37,38,31,43,80,37,74,88,49,54,80,56,50,88,49,53,68,68,62,32,50,75,67,25,27,44,82,43,69,34,81,45,67,75,78,44,54,14,30,26,57,47,38,49,42,50,57,72,38,51,30,35,39,25,57,40,68,81,37,86,46,86,27,24,52,28,29,34,28,33,39,34,36,46,61,78,59,73,61,50,31,75,29,70,74,50,79,48,65,59,51,32,79,33,55,27,12,36,33,30,20,26,90,71,42,47,76,78,48,53,37,69,42,52,24,76,57,42,65,67,51,51,53,58,53,59,68,40,83,67,41,54,38,35,42,35,21,37,30,33,80,56,27,71,52,37,44,34,36,74,89,138,58,31,33,37,38,29,43,78,39,73,88,49,57,81,58,50,87,50,54,68,68,61,31,49,76,64,24,28,44,80,41,70,34,81,42,68,76,79,44,54,14,30,26,57,46,39,50,42,50,57,72,37,51,30,34,38,27,57,42,69,81,38,85,46,83,29,24,53,27,29,32,30,34,40,34,35,46,60,78,59,76,60,50,30,76,30,71,76,50,79,49,65,58,50,32,79,32,54,26,13,38,32,30,20,27,88,69,42,47,76,77,47,52,40,67,42,51,24,76,58,42,66,66,50,52,52,59,52,57,69,38,82,67,43,55,38,33,41,35,21,37,30,32,80,56,26,71,52,38,43,35,36,75,88

Foldseek 3Di:
DKKKWKADACVVPLVVFPDDQVVCVVQPKHKDAAQDPPDAQARQARGRDHGRFIKIWHKDQPQCAPDPPGDIDTHIHGRPRHHMDMDMLDQDPSQQQAWKKKWFAFPRRDTDDIDIDRSVCVNVVVVVRVVPVRTAWMWIARPVVGHTRTIMGGD/DKKKWKADACVVPLVVFPDDQVVQVVQPKHKDAAQDPPDAQARQARGRDHHRFIKMWHKDQPQCAPDPPGDIDTHIHGRPRHHMDMDMLDQDPSQQQAWKKKWFAFPRRDTDDIDIDRSVPVNVVVVVRVVDVRGAKMWIARPVVGHTRTIMGGD

InterPro domains:
  IPR009593 Protein of unknown function DUF1203 [PF06718] (39-154)
  IPR009593 Protein of unknown function DUF1203 [PIRSF034110] (27-154)

Sequence (310 aa):
MNYVIQGIDPAPFRHLYGAPDAALAARHAVRMTVAKKPGAPCRVTLADAEPGETVLLLNHAHLPVASPYRSAHAIFVREGAEVPARFENAVPEQLAIRLLSVRAFDDAGMMTDADVVEGRDLEPLIARFFADPAVAYLHVHNAKPGCFAARVDRGMNYVIQGIDPAPFRHLYGAPDAALAARHAVRMTVAKKPGAPCRVTLADAEPGETVLLLNHAHLPVASPYRSAHAIFVREGAEVPARFENAVPEQLAIRLLSVRAFDDAGMMTDADVVEGRDLEPLIARFFADPAVAYLHVHNAKPGCFAARVDRG

Organism: NCBI:txid68569

Secondary structure (DSSP, 8-state):
--EEEEPPPSGGGGGGTT--HHHHHTTT-EEEE--SSSS-BBTTTSSBPPTT-EEEEEEEEEE--SSTT-EEEEEEEETT--S--EEES---HHHHTSEEEEEEE-TTS-EEEEEEEEGGGHHHHHHHHHTSTT--EEEEEETTT--EEEEEEE-/--EEEEPPPSGGGGGGTT--HHHHHTTT-EEEE--SSSS-BBTTTSSBPPTT-EEEEEEEEEE--SSTT-EEEEEEEETT--S--EEES---HHHHTSEEEEEEE-TTS-EEEEEEEEGGGHHHHHHHHHTSTT--EEEEEETTT--EEEEEEE-